Protein AF-F4LX16-F1 (afdb_monomer_lite)

Radius of gyration: 22.96 Å; chains: 1; bounding box: 79×39×60 Å

Sequence (312 aa):
MKNKLLFICITAALVLAILTPALFREGSTIPVIKGTVRLALSNDIVVPIDSARYITRNEDGADLMISFVENKGWKYRGRYGEGYVFQKYKKPVNMTISIGSEEFLKYFRLWKTTPDGISLTLAHQVDAEPRGTSPWFTTNYAPDTKDRYIASIARQKGITFEEAKKINDTEVSLLLKGRPADEEIRYKTVDKHAGDIRSNKKIFEVNMSTEVRYLWSNTHKKPLEIDNIVAPVIYIPDAGISAIVGGEFNIEQTLTKIRASQTAVVTYAASSSLGITAEQDISNISAASGGMVYLTTNSNTYVLNIELADLY

Organism: Tepidanaerobacter acetatoxydans (strain DSM 21804 / JCM 16047 / Re1) (NCBI:txid1209989)

Structure (mmCIF, N/CA/C/O backbone):
data_AF-F4LX16-F1
#
_entry.id   AF-F4LX16-F1
#
loop_
_atom_site.group_PDB
_atom_site.id
_atom_site.type_symbol
_atom_site.label_atom_id
_atom_site.label_alt_id
_atom_site.label_comp_id
_atom_site.label_asym_id
_atom_site.label_entity_id
_atom_site.label_seq_id
_atom_site.pdbx_PDB_ins_code
_atom_site.Cartn_x
_atom_site.Cartn_y
_atom_site.Cartn_z
_atom_site.occupancy
_atom_site.B_iso_or_equiv
_atom_site.auth_seq_id
_atom_site.auth_comp_id
_atom_site.auth_asym_id
_atom_site.auth_atom_id
_atom_site.pdbx_PDB_model_num
ATOM 1 N N . MET A 1 1 ? -52.528 12.042 -14.785 1.00 56.06 1 MET A N 1
ATOM 2 C CA . MET A 1 1 ? -51.252 12.020 -14.023 1.00 56.06 1 MET A CA 1
ATOM 3 C C . MET A 1 1 ? -50.625 10.627 -13.939 1.00 56.06 1 MET A C 1
ATOM 5 O O . MET A 1 1 ? -49.438 10.526 -14.217 1.00 56.06 1 MET A O 1
ATOM 9 N N . LYS A 1 2 ? -51.389 9.554 -13.669 1.00 59.50 2 LYS A N 1
ATOM 10 C CA . LYS A 1 2 ? -50.874 8.166 -13.591 1.00 59.50 2 LYS A CA 1
ATOM 11 C C . LYS A 1 2 ? -50.078 7.699 -14.826 1.00 59.50 2 LYS A C 1
ATOM 13 O O . LYS A 1 2 ? -48.994 7.157 -14.666 1.00 59.50 2 LYS A O 1
ATOM 18 N N . ASN A 1 3 ? -50.537 8.013 -16.041 1.00 64.31 3 ASN A N 1
ATOM 19 C CA . ASN A 1 3 ? -49.854 7.574 -17.271 1.00 64.31 3 ASN A CA 1
ATOM 20 C C . ASN A 1 3 ? -48.513 8.288 -17.515 1.00 64.31 3 ASN A C 1
ATOM 22 O O . ASN A 1 3 ? -47.618 7.704 -18.110 1.00 64.31 3 ASN A O 1
ATOM 26 N N . LYS A 1 4 ? -48.345 9.525 -17.020 1.00 65.12 4 LYS A N 1
ATOM 27 C CA . LYS A 1 4 ? -47.068 10.256 -17.114 1.00 65.12 4 LYS A CA 1
ATOM 28 C C . LYS A 1 4 ? -46.042 9.712 -16.116 1.00 65.12 4 LYS A C 1
ATOM 30 O O . LYS A 1 4 ? -44.877 9.573 -16.462 1.00 65.12 4 LYS A O 1
ATOM 35 N N . LEU A 1 5 ? -46.489 9.348 -14.911 1.00 70.12 5 LEU A N 1
ATOM 36 C CA . LEU A 1 5 ? -45.635 8.739 -13.888 1.00 70.12 5 LEU A CA 1
ATOM 37 C C . LEU A 1 5 ? -45.151 7.346 -14.320 1.00 70.12 5 LEU A C 1
ATOM 39 O O . LEU A 1 5 ? -43.970 7.043 -14.206 1.00 70.12 5 LEU A O 1
ATOM 43 N N . LEU A 1 6 ? -46.047 6.539 -14.898 1.00 74.88 6 LEU A N 1
ATOM 44 C CA . LEU A 1 6 ? -45.710 5.219 -15.432 1.00 74.88 6 LEU A CA 1
ATOM 45 C C . LEU A 1 6 ? -44.660 5.313 -16.548 1.00 74.88 6 LEU A C 1
ATOM 47 O O . LEU A 1 6 ? -43.711 4.537 -16.566 1.00 74.88 6 LEU A O 1
ATOM 51 N N . PHE A 1 7 ? -44.793 6.296 -17.441 1.00 78.00 7 PHE A N 1
ATOM 52 C CA . PHE A 1 7 ? -43.846 6.491 -18.537 1.00 78.00 7 PHE A CA 1
ATOM 53 C C . PHE A 1 7 ? -42.447 6.875 -18.037 1.00 78.00 7 PHE A C 1
ATOM 55 O O . PHE A 1 7 ? -41.454 6.357 -18.545 1.00 78.00 7 PHE A O 1
ATOM 62 N N . ILE A 1 8 ? -42.368 7.718 -17.000 1.00 80.56 8 ILE A N 1
ATOM 63 C CA . ILE A 1 8 ? -41.107 8.105 -16.346 1.00 80.56 8 ILE A CA 1
ATOM 64 C C . ILE A 1 8 ? -40.466 6.900 -15.644 1.00 80.56 8 ILE A C 1
ATOM 66 O O . ILE A 1 8 ? -39.264 6.687 -15.760 1.00 80.56 8 ILE A O 1
ATOM 70 N N . CYS A 1 9 ? -41.257 6.068 -14.962 1.00 75.19 9 CYS A N 1
ATOM 71 C CA . CYS A 1 9 ? -40.744 4.862 -14.311 1.00 75.19 9 CYS A CA 1
ATOM 72 C C . CYS A 1 9 ? -40.221 3.833 -15.321 1.00 75.19 9 CYS A C 1
ATOM 74 O O . CYS A 1 9 ? -39.169 3.245 -15.094 1.00 75.19 9 CYS A O 1
ATOM 76 N N . ILE A 1 10 ? -40.914 3.645 -16.449 1.00 78.12 10 ILE A N 1
ATOM 77 C CA . ILE A 1 10 ? -40.490 2.716 -17.507 1.00 78.12 10 ILE A CA 1
ATOM 78 C C . ILE A 1 10 ? -39.209 3.212 -18.184 1.00 78.12 10 ILE A C 1
ATOM 80 O O . ILE A 1 10 ? -38.291 2.425 -18.397 1.00 78.12 10 ILE A O 1
ATOM 84 N N . THR A 1 11 ? -39.101 4.511 -18.473 1.00 74.19 11 THR A N 1
ATOM 85 C CA . THR A 1 11 ? -37.867 5.077 -19.046 1.00 74.19 11 THR A CA 1
ATOM 86 C C . THR A 1 11 ? -36.701 5.017 -18.064 1.00 74.19 11 THR A C 1
ATOM 88 O O . THR A 1 11 ? -35.609 4.623 -18.461 1.00 74.19 11 THR A O 1
ATOM 91 N N . ALA A 1 12 ? -36.919 5.305 -16.778 1.00 74.75 12 ALA A N 1
ATOM 92 C CA . ALA A 1 12 ? -35.888 5.149 -15.753 1.00 74.75 12 ALA A CA 1
ATOM 93 C C . ALA A 1 12 ? -35.430 3.686 -15.611 1.00 74.75 12 ALA A C 1
ATOM 95 O O . ALA A 1 12 ? -34.230 3.425 -15.571 1.00 74.75 12 ALA A O 1
ATOM 96 N N . ALA A 1 13 ? -36.365 2.730 -15.599 1.00 73.81 13 ALA A N 1
ATOM 97 C CA . ALA A 1 13 ? -36.056 1.302 -15.525 1.00 73.81 13 ALA A CA 1
ATOM 98 C C . ALA A 1 13 ? -35.289 0.804 -16.761 1.00 73.81 13 ALA A C 1
ATOM 100 O O . ALA A 1 13 ? -34.359 0.013 -16.624 1.00 73.81 13 ALA A O 1
ATOM 101 N N . LEU A 1 14 ? -35.628 1.303 -17.953 1.00 72.69 14 LEU A N 1
ATOM 102 C CA . LEU A 1 14 ? -34.933 0.964 -19.195 1.00 72.69 14 LEU A CA 1
ATOM 103 C C . LEU A 1 14 ? -33.504 1.529 -19.218 1.00 72.69 14 LEU A C 1
ATOM 105 O O . LEU A 1 14 ? -32.574 0.825 -19.600 1.00 72.69 14 LEU A O 1
ATOM 109 N N . VAL A 1 15 ? -33.309 2.767 -18.750 1.00 69.12 15 VAL A N 1
ATOM 110 C CA . VAL A 1 15 ? -31.976 3.374 -18.593 1.00 69.12 15 VAL A CA 1
ATOM 111 C C . VAL A 1 15 ? -31.139 2.587 -17.580 1.00 69.12 15 VAL A C 1
ATOM 113 O O . VAL A 1 15 ? -29.986 2.271 -17.859 1.00 69.12 15 VAL A O 1
ATOM 116 N N . LEU A 1 16 ? -31.725 2.197 -16.444 1.00 62.81 16 LEU A N 1
ATOM 117 C CA . LEU A 1 16 ? -31.075 1.345 -15.444 1.00 62.81 16 LEU A CA 1
ATOM 118 C C . LEU A 1 16 ? -30.676 -0.023 -16.021 1.00 62.81 16 LEU A C 1
ATOM 120 O O . LEU A 1 16 ? -29.554 -0.464 -15.790 1.00 62.81 16 LEU A O 1
ATOM 124 N N . ALA A 1 17 ? -31.543 -0.659 -16.813 1.00 59.81 17 ALA A N 1
ATOM 125 C CA . ALA A 1 17 ? -31.287 -1.965 -17.425 1.00 59.81 17 ALA A CA 1
ATOM 126 C C . ALA A 1 17 ? -30.207 -1.945 -18.524 1.00 59.81 17 ALA A C 1
ATOM 128 O O . ALA A 1 17 ? -29.557 -2.959 -18.759 1.00 59.81 17 ALA A O 1
ATOM 129 N N . ILE A 1 18 ? -29.993 -0.809 -19.193 1.00 62.03 18 ILE A N 1
ATOM 130 C CA . ILE A 1 18 ? -28.907 -0.648 -20.178 1.00 62.03 18 ILE A CA 1
ATOM 131 C C . ILE A 1 18 ? -27.558 -0.445 -19.475 1.00 62.03 18 ILE A C 1
ATOM 133 O O . ILE A 1 18 ? -26.516 -0.836 -19.998 1.00 62.03 18 ILE A O 1
ATOM 137 N N . LEU A 1 19 ? -27.566 0.148 -18.280 1.00 58.69 19 LEU A N 1
ATOM 138 C CA . LEU A 1 19 ? -26.350 0.423 -17.524 1.00 58.69 19 LEU A CA 1
ATOM 139 C C . LEU A 1 19 ? -25.852 -0.818 -16.750 1.00 58.69 19 LEU A C 1
ATOM 141 O O . LEU A 1 19 ? -24.647 -0.967 -16.564 1.00 58.69 19 LEU A O 1
ATOM 145 N N . THR A 1 20 ? -26.727 -1.747 -16.341 1.00 57.66 20 THR A N 1
ATOM 146 C CA . THR A 1 20 ? -26.384 -2.858 -15.425 1.00 57.66 20 THR A CA 1
ATOM 147 C C . THR A 1 20 ? -25.132 -3.678 -15.775 1.00 57.66 20 THR A C 1
ATOM 149 O O . THR A 1 20 ? -24.359 -3.919 -14.851 1.00 57.66 20 THR A O 1
ATOM 152 N N . PRO A 1 21 ? -24.824 -4.077 -17.027 1.00 52.72 21 PRO A N 1
ATOM 153 C CA . PRO A 1 21 ? -23.649 -4.920 -17.283 1.00 52.72 21 PRO A CA 1
ATOM 154 C C . PRO A 1 21 ? -22.307 -4.205 -17.036 1.00 52.72 21 PRO A C 1
ATOM 156 O O . PRO A 1 21 ? -21.326 -4.855 -16.678 1.00 52.72 21 PRO A O 1
ATOM 159 N N . ALA A 1 22 ? -22.262 -2.877 -17.194 1.00 51.12 22 ALA A N 1
ATOM 160 C CA . ALA A 1 22 ? -21.079 -2.049 -16.936 1.00 51.12 22 ALA A CA 1
ATOM 161 C C . ALA A 1 22 ? -20.966 -1.630 -15.458 1.00 51.12 22 ALA A C 1
ATOM 163 O O . ALA A 1 22 ? -19.871 -1.479 -14.921 1.00 51.12 22 ALA A O 1
ATOM 164 N N . LEU A 1 23 ? -22.107 -1.491 -14.775 1.00 52.47 23 LEU A N 1
ATOM 165 C CA . LEU A 1 23 ? -22.202 -0.979 -13.406 1.00 52.47 23 LEU A CA 1
ATOM 166 C C . LEU A 1 23 ? -21.651 -1.926 -12.322 1.00 52.47 23 LEU A C 1
ATOM 168 O O . LEU A 1 23 ? -21.330 -1.456 -11.230 1.00 52.47 23 LEU A O 1
ATOM 172 N N . PHE A 1 24 ? -21.527 -3.229 -12.602 1.00 54.34 24 PHE A N 1
ATOM 173 C CA . PHE A 1 24 ? -21.091 -4.239 -11.622 1.00 54.34 24 PHE A CA 1
ATOM 174 C C . PHE A 1 24 ? -19.621 -4.673 -11.744 1.00 54.34 24 PHE A C 1
ATOM 176 O O . PHE A 1 24 ? -19.187 -5.537 -10.987 1.00 54.34 24 PHE A O 1
ATOM 183 N N . ARG A 1 25 ? -18.835 -4.091 -12.664 1.00 53.44 25 ARG A N 1
ATOM 184 C CA . ARG A 1 25 ? -17.416 -4.458 -12.845 1.00 53.44 25 ARG A CA 1
ATOM 185 C C . ARG A 1 25 ? -16.419 -3.651 -11.998 1.00 53.44 25 ARG A C 1
ATOM 187 O O . ARG A 1 25 ? -15.280 -4.080 -11.888 1.00 53.44 25 ARG A O 1
ATOM 194 N N . GLU A 1 26 ? -16.818 -2.536 -11.376 1.00 48.84 26 GLU A N 1
ATOM 195 C CA . GLU A 1 26 ? -15.866 -1.558 -10.798 1.00 48.84 26 GLU A CA 1
ATOM 196 C C . GLU A 1 26 ? -16.068 -1.186 -9.310 1.00 48.84 26 GLU A C 1
ATOM 198 O O . GLU A 1 26 ? -15.695 -0.097 -8.864 1.00 48.84 26 GLU A O 1
ATOM 203 N N . GLY A 1 27 ? -16.663 -2.059 -8.497 1.00 63.81 27 GLY A N 1
ATOM 204 C CA . GLY A 1 27 ? -16.919 -1.736 -7.087 1.00 63.81 27 GLY A CA 1
ATOM 205 C C . GLY A 1 27 ? -18.052 -0.710 -6.925 1.00 63.81 27 GLY A C 1
ATOM 206 O O . GLY A 1 27 ? -19.189 -0.999 -7.291 1.00 63.81 27 GLY A O 1
ATOM 207 N N . SER A 1 28 ? -17.792 0.473 -6.344 1.00 60.03 28 SER A N 1
ATOM 208 C CA . SER A 1 28 ? -18.848 1.467 -6.054 1.00 60.03 28 SER A CA 1
ATOM 209 C C . SER A 1 28 ? -19.301 2.234 -7.299 1.00 60.03 28 SER A C 1
ATOM 211 O O . SER A 1 28 ? -18.591 3.083 -7.838 1.00 60.03 28 SER A O 1
ATOM 213 N N . THR A 1 29 ? -20.533 1.963 -7.716 1.00 66.81 29 THR A N 1
ATOM 214 C CA . THR A 1 29 ? -21.138 2.437 -8.963 1.00 66.81 29 THR A CA 1
ATOM 215 C C . THR A 1 29 ? -21.675 3.878 -8.907 1.00 66.81 29 THR A C 1
ATOM 217 O O . THR A 1 29 ? -21.756 4.578 -9.919 1.00 66.81 29 THR A O 1
ATOM 220 N N . ILE A 1 30 ? -22.065 4.345 -7.718 1.00 69.62 30 ILE A N 1
ATOM 221 C CA . ILE A 1 30 ? -22.764 5.630 -7.530 1.00 69.62 30 ILE A CA 1
ATOM 222 C C . ILE A 1 30 ? -21.946 6.834 -8.042 1.00 69.62 30 ILE A C 1
ATOM 224 O O . ILE A 1 30 ? -22.517 7.680 -8.740 1.00 69.62 30 ILE A O 1
ATOM 228 N N . PRO A 1 31 ? -20.630 6.936 -7.764 1.00 73.38 31 PRO A N 1
ATOM 229 C CA . PRO A 1 31 ? -19.808 8.037 -8.261 1.00 73.38 31 PRO A CA 1
ATOM 230 C C . PRO A 1 31 ? -19.753 8.094 -9.792 1.00 73.38 31 PRO A C 1
ATOM 232 O O . PRO A 1 31 ? -19.827 9.180 -10.368 1.00 73.38 31 PRO A O 1
ATOM 235 N N . VAL A 1 32 ? -19.694 6.938 -10.459 1.00 74.19 32 VAL A N 1
ATOM 236 C CA . VAL A 1 32 ? -19.603 6.856 -11.923 1.00 74.19 32 VAL A CA 1
ATOM 237 C C . VAL A 1 32 ? -20.918 7.275 -12.582 1.00 74.19 32 VAL A C 1
ATOM 239 O O . VAL A 1 32 ? -20.907 8.061 -13.529 1.00 74.19 32 VAL A O 1
ATOM 242 N N . ILE A 1 33 ? -22.065 6.847 -12.036 1.00 74.94 33 ILE A N 1
ATOM 243 C CA . ILE A 1 33 ? -23.391 7.305 -12.493 1.00 74.94 33 ILE A CA 1
ATOM 244 C C . ILE A 1 33 ? -23.503 8.825 -12.339 1.00 74.94 33 ILE A C 1
ATOM 246 O O . ILE A 1 33 ? -23.900 9.517 -13.275 1.00 74.94 33 ILE A O 1
ATOM 250 N N . LYS A 1 34 ? -23.114 9.362 -11.176 1.00 77.12 34 LYS A N 1
ATOM 251 C CA . LYS A 1 34 ? -23.140 10.807 -10.915 1.00 77.12 34 LYS A CA 1
ATOM 252 C C . LYS A 1 34 ? -22.248 11.574 -11.897 1.00 77.12 34 LYS A C 1
ATOM 254 O O . LYS A 1 34 ? -22.670 12.608 -12.412 1.00 77.12 34 LYS A O 1
ATOM 259 N N . GLY A 1 35 ? -21.048 11.062 -12.174 1.00 77.75 35 GLY A N 1
ATOM 260 C CA . GLY A 1 35 ? -20.125 11.632 -13.154 1.00 77.75 35 GLY A CA 1
ATOM 261 C C . GLY A 1 35 ? -20.698 11.618 -14.571 1.00 77.75 35 GLY A C 1
ATOM 262 O O . GLY A 1 35 ? -20.657 12.635 -15.255 1.00 77.75 35 GLY A O 1
ATOM 263 N N . THR A 1 36 ? -21.322 10.509 -14.966 1.00 78.25 36 THR A N 1
ATOM 264 C CA . THR A 1 36 ? -21.964 10.335 -16.279 1.00 78.25 36 THR A CA 1
ATOM 265 C C . THR A 1 36 ? -23.132 11.303 -16.470 1.00 78.25 36 THR A C 1
ATOM 267 O O . THR A 1 36 ? -23.202 11.998 -17.479 1.00 78.25 36 THR A O 1
ATOM 270 N N . VAL A 1 37 ? -24.031 11.401 -15.482 1.00 76.19 37 VAL A N 1
ATOM 271 C CA . VAL A 1 37 ? -25.170 12.337 -15.518 1.00 76.19 37 VAL A CA 1
ATOM 272 C C . VAL A 1 37 ? -24.679 13.779 -15.598 1.00 76.19 37 VAL A C 1
ATOM 274 O O . VAL A 1 37 ? -25.226 14.571 -16.360 1.00 76.19 37 VAL A O 1
ATOM 277 N N . ARG A 1 38 ? -23.623 14.119 -14.853 1.00 80.38 38 ARG A N 1
ATOM 278 C CA . ARG A 1 38 ? -23.012 15.445 -14.927 1.00 80.38 38 ARG A CA 1
ATOM 279 C C . ARG A 1 38 ? -22.446 15.716 -16.320 1.00 80.38 38 ARG A C 1
ATOM 281 O O . ARG A 1 38 ? -22.806 16.728 -16.897 1.00 80.38 38 ARG A O 1
ATOM 288 N N . LEU A 1 39 ? -21.656 14.800 -16.876 1.00 81.94 39 LEU A N 1
ATOM 289 C CA . LEU A 1 39 ? -21.054 14.938 -18.207 1.00 81.94 39 LEU A CA 1
ATOM 290 C C . LEU A 1 39 ? -22.103 15.022 -19.336 1.00 81.94 39 LEU A C 1
ATOM 292 O O . LEU A 1 39 ? -21.862 15.640 -20.371 1.00 81.94 39 LEU A O 1
ATOM 296 N N . ALA A 1 40 ? -23.268 14.396 -19.148 1.00 77.00 40 ALA A N 1
ATOM 297 C CA . ALA A 1 40 ? -24.382 14.448 -20.093 1.00 77.00 40 ALA A CA 1
ATOM 298 C C . ALA A 1 40 ? -25.172 15.768 -20.031 1.00 77.00 40 ALA A C 1
ATOM 300 O O . ALA A 1 40 ? -25.788 16.153 -21.022 1.00 77.00 40 ALA A O 1
ATOM 301 N N . LEU A 1 41 ? -25.176 16.447 -18.879 1.00 77.00 41 LEU A N 1
ATOM 302 C CA . LEU A 1 41 ? -25.974 17.655 -18.630 1.00 77.00 41 LEU A CA 1
ATOM 303 C C . LEU A 1 41 ? -25.142 18.944 -18.553 1.00 77.00 41 LEU A C 1
ATOM 305 O O . LEU A 1 41 ? -25.719 20.031 -18.553 1.00 77.00 41 LEU A O 1
ATOM 309 N N . SER A 1 42 ? -23.816 18.846 -18.467 1.00 76.94 42 SER A N 1
ATOM 310 C CA . SER A 1 42 ? -22.897 19.983 -18.457 1.00 76.94 42 SER A CA 1
ATOM 311 C C . SER A 1 42 ? -22.052 20.045 -19.732 1.00 76.94 42 SER A C 1
ATOM 313 O O . SER A 1 42 ? -21.962 19.089 -20.500 1.00 76.94 42 SER A O 1
ATOM 315 N N . ASN A 1 43 ? -21.405 21.195 -19.933 1.00 77.06 43 ASN A N 1
ATOM 316 C CA . ASN A 1 43 ? -20.359 21.377 -20.943 1.00 77.06 43 ASN A CA 1
ATOM 317 C C . ASN A 1 43 ? -18.970 20.994 -20.392 1.00 77.06 43 ASN A C 1
ATOM 319 O O . ASN A 1 43 ? -17.952 21.431 -20.928 1.00 77.06 43 ASN A O 1
ATOM 323 N N . ASP A 1 44 ? -18.915 20.241 -19.285 1.00 77.31 44 ASP A N 1
ATOM 324 C CA . ASP A 1 44 ? -17.649 19.787 -18.715 1.00 77.31 44 ASP A CA 1
ATOM 325 C C . ASP A 1 44 ? -17.032 18.736 -19.648 1.00 77.31 44 ASP A C 1
ATOM 327 O O . ASP A 1 44 ? -17.673 17.748 -19.998 1.00 77.31 44 ASP A O 1
ATOM 331 N N . ILE A 1 45 ? -15.770 18.940 -20.017 1.00 80.25 45 ILE A N 1
ATOM 332 C CA . ILE A 1 45 ? -15.032 18.041 -20.917 1.00 80.25 45 ILE A CA 1
ATOM 333 C C . ILE A 1 45 ? -14.459 16.837 -20.148 1.00 80.25 45 ILE A C 1
ATOM 335 O O . ILE A 1 45 ? -14.394 15.718 -20.649 1.00 80.25 45 ILE A O 1
ATOM 339 N N . VAL A 1 46 ? -14.065 17.062 -18.892 1.00 83.62 46 VAL A N 1
ATOM 340 C CA . VAL A 1 46 ? -13.554 16.032 -17.986 1.00 83.62 46 VAL A CA 1
ATOM 341 C C . VAL A 1 46 ? -14.249 16.187 -16.644 1.00 83.62 46 VAL A C 1
ATOM 343 O O . VAL A 1 46 ? -14.139 17.233 -16.001 1.00 83.62 46 VAL A O 1
ATOM 346 N N . VAL A 1 47 ? -14.940 15.142 -16.191 1.00 83.75 47 VAL A N 1
ATOM 347 C CA . VAL A 1 47 ? -15.595 15.139 -14.879 1.00 83.75 47 VAL A CA 1
ATOM 348 C C . VAL A 1 47 ? -14.820 14.230 -13.926 1.00 83.75 47 VAL A C 1
ATOM 350 O O . VAL A 1 47 ? -14.699 13.034 -14.193 1.00 83.75 47 VAL A O 1
ATOM 353 N N . PRO A 1 48 ? -14.291 14.755 -12.805 1.00 80.12 48 PRO A N 1
ATOM 354 C CA . PRO A 1 48 ? -13.728 13.911 -11.761 1.00 80.12 48 PRO A CA 1
ATOM 355 C C . PRO A 1 48 ? -14.844 13.094 -11.108 1.00 80.12 48 PRO A C 1
ATOM 357 O O . PRO A 1 48 ? -15.874 13.640 -10.701 1.00 80.12 48 PRO A O 1
ATOM 360 N N . ILE A 1 49 ? -14.626 11.787 -11.014 1.00 78.31 49 ILE A N 1
ATOM 361 C CA . ILE A 1 49 ? -15.503 10.859 -10.300 1.00 78.31 49 ILE A CA 1
ATOM 362 C C . ILE A 1 49 ? -15.027 10.712 -8.849 1.00 78.31 49 ILE A C 1
ATOM 364 O O . ILE A 1 49 ? -15.852 10.714 -7.935 1.00 78.31 49 ILE A O 1
ATOM 368 N N . ASP A 1 50 ? -13.708 10.646 -8.642 1.00 74.75 50 ASP A N 1
ATOM 369 C CA . ASP A 1 50 ? -13.044 10.678 -7.335 1.00 74.75 50 ASP A CA 1
ATOM 370 C C . ASP A 1 50 ? -11.604 11.228 -7.445 1.00 74.75 50 ASP A C 1
ATOM 372 O O . ASP A 1 50 ? -11.281 11.941 -8.397 1.00 74.75 50 ASP A O 1
ATOM 376 N N . SER A 1 51 ? -10.754 10.964 -6.444 1.00 68.00 51 SER A N 1
ATOM 377 C CA . SER A 1 51 ? -9.381 11.476 -6.367 1.00 68.00 51 SER A CA 1
ATOM 378 C C . SER A 1 51 ? -8.456 10.948 -7.467 1.00 68.00 51 SER A C 1
ATOM 380 O O . SER A 1 51 ? -7.486 11.631 -7.802 1.00 68.00 51 SER A O 1
ATOM 382 N N . ALA A 1 52 ? -8.754 9.782 -8.046 1.00 73.50 52 ALA A N 1
ATOM 383 C CA . ALA A 1 52 ? -7.912 9.126 -9.043 1.00 73.50 52 ALA A CA 1
ATOM 384 C C . ALA A 1 52 ? -8.648 8.776 -10.346 1.00 73.50 52 ALA A C 1
ATOM 386 O O . ALA A 1 52 ? -8.016 8.352 -11.314 1.00 73.50 52 ALA A O 1
ATOM 387 N N . ARG A 1 53 ? -9.973 8.951 -10.403 1.00 80.56 53 ARG A N 1
ATOM 388 C CA . ARG A 1 53 ? -10.792 8.575 -11.559 1.00 80.56 53 ARG A CA 1
ATOM 389 C C . ARG A 1 53 ? -11.524 9.749 -12.180 1.00 80.56 53 ARG A C 1
ATOM 391 O O . ARG A 1 53 ? -12.076 10.614 -11.496 1.00 80.56 53 ARG A O 1
ATOM 398 N N . TYR A 1 54 ? -11.590 9.726 -13.504 1.00 85.75 54 TYR A N 1
ATOM 399 C CA . TYR A 1 54 ? -12.221 10.755 -14.323 1.00 85.75 54 TYR A CA 1
ATOM 400 C C . TYR A 1 54 ? -13.043 10.118 -15.438 1.00 85.75 54 TYR A C 1
ATOM 402 O O . TYR A 1 54 ? -12.721 9.026 -15.894 1.00 85.75 54 TYR A O 1
ATOM 410 N N . ILE A 1 55 ? -14.074 10.814 -15.911 1.00 86.19 55 ILE A N 1
ATOM 411 C CA . ILE A 1 55 ? -14.885 10.387 -17.055 1.00 86.19 55 ILE A CA 1
ATOM 412 C C . ILE A 1 55 ? -14.908 11.456 -18.139 1.00 86.19 55 ILE A C 1
ATOM 414 O O . ILE A 1 55 ? -14.991 12.651 -17.840 1.00 86.19 55 ILE A O 1
ATOM 418 N N . THR A 1 56 ? -14.832 11.007 -19.389 1.00 87.75 56 THR A N 1
ATOM 419 C CA . THR A 1 56 ? -14.973 11.833 -20.600 1.00 87.75 56 THR A CA 1
ATOM 420 C C . THR A 1 56 ? -15.915 11.151 -21.587 1.00 87.75 56 THR A C 1
ATOM 422 O O . THR A 1 56 ? -16.271 9.978 -21.410 1.00 87.75 56 THR A O 1
ATOM 425 N N . ARG A 1 57 ? -16.322 11.859 -22.648 1.00 82.81 57 ARG A N 1
ATOM 426 C CA . ARG A 1 57 ? -17.031 11.222 -23.762 1.00 82.81 57 ARG A CA 1
ATOM 427 C C . ARG A 1 57 ? -16.014 10.489 -24.633 1.00 82.81 57 ARG A C 1
ATOM 429 O O . ARG A 1 57 ? -14.837 10.843 -24.665 1.00 82.81 57 ARG A O 1
ATOM 436 N N . ASN A 1 58 ? -16.451 9.443 -25.328 1.00 78.25 58 ASN A N 1
ATOM 437 C CA . ASN A 1 58 ? -15.568 8.680 -26.218 1.00 78.25 58 ASN A CA 1
ATOM 438 C C . ASN A 1 58 ? -15.110 9.499 -27.438 1.00 78.25 58 ASN A C 1
ATOM 440 O O . ASN A 1 58 ? -14.010 9.277 -27.937 1.00 78.25 58 ASN A O 1
ATOM 444 N N . GLU A 1 59 ? -15.934 10.443 -27.896 1.00 78.38 59 GLU A N 1
ATOM 445 C CA . GLU A 1 59 ? -15.664 11.312 -29.054 1.00 78.38 59 GLU A CA 1
ATOM 446 C C . GLU A 1 59 ? -14.585 12.377 -28.796 1.00 78.38 59 GLU A C 1
ATOM 448 O O . GLU A 1 59 ? -13.958 12.856 -29.735 1.00 78.38 59 GLU A O 1
ATOM 453 N N . ASP A 1 60 ? -14.321 12.683 -27.525 1.00 75.12 60 ASP A N 1
ATOM 454 C CA . ASP A 1 60 ? -13.400 13.737 -27.084 1.00 75.12 60 ASP A CA 1
ATOM 455 C C . ASP A 1 60 ? -11.913 13.340 -27.197 1.00 75.12 60 ASP A C 1
ATOM 457 O O . ASP A 1 60 ? -11.015 14.182 -27.132 1.00 75.12 60 ASP A O 1
ATOM 461 N N . GLY A 1 61 ? -11.631 12.048 -27.384 1.00 74.50 61 GLY A N 1
ATOM 462 C CA . GLY A 1 61 ? -10.270 11.538 -27.528 1.00 74.50 61 GLY A CA 1
ATOM 463 C C . GLY A 1 61 ? -9.390 11.732 -26.284 1.00 74.50 61 GLY A C 1
ATOM 464 O O . GLY A 1 61 ? -9.830 12.134 -25.207 1.00 74.50 61 GLY A O 1
ATOM 465 N N . ALA A 1 62 ? -8.109 11.386 -26.418 1.00 81.06 62 ALA A N 1
ATOM 466 C CA . ALA A 1 62 ? -7.152 11.474 -25.314 1.00 81.06 62 ALA A CA 1
ATOM 467 C C . ALA A 1 62 ? -6.551 12.871 -25.127 1.00 81.06 62 ALA A C 1
ATOM 469 O O . ALA A 1 62 ? -6.132 13.210 -24.021 1.00 81.06 62 ALA A O 1
ATOM 470 N N . ASP A 1 63 ? -6.535 13.689 -26.179 1.00 83.00 63 ASP A N 1
ATOM 471 C CA . ASP A 1 63 ? -5.902 15.011 -26.171 1.00 83.00 63 ASP A CA 1
ATOM 472 C C . ASP A 1 63 ? -6.552 15.952 -25.152 1.00 83.00 63 ASP A C 1
ATOM 474 O O . ASP A 1 63 ? -5.869 16.740 -24.493 1.00 83.00 63 ASP A O 1
ATOM 478 N N . LEU A 1 64 ? -7.865 15.821 -24.943 1.00 82.38 64 LEU A N 1
ATOM 479 C CA . LEU A 1 64 ? -8.593 16.593 -23.940 1.00 82.38 64 LEU A CA 1
ATOM 480 C C . LEU A 1 64 ? -8.232 16.177 -22.509 1.00 82.38 64 LEU A C 1
ATOM 482 O O . LEU A 1 64 ? -8.079 17.041 -21.642 1.00 82.38 64 LEU A O 1
ATOM 486 N N . MET A 1 65 ? -8.008 14.883 -22.264 1.00 85.31 65 MET A N 1
ATOM 487 C CA . MET A 1 65 ? -7.504 14.409 -20.973 1.00 85.31 65 MET A CA 1
ATOM 488 C C . MET A 1 65 ? -6.060 14.870 -20.734 1.00 85.31 65 MET A C 1
ATOM 490 O O . MET A 1 65 ? -5.745 15.364 -19.652 1.00 85.31 65 MET A O 1
ATOM 494 N N . ILE A 1 66 ? -5.194 14.775 -21.748 1.00 84.25 66 ILE A N 1
ATOM 495 C CA . ILE A 1 66 ? -3.813 15.276 -21.686 1.00 84.25 66 ILE A CA 1
ATOM 496 C C . ILE A 1 66 ? -3.813 16.763 -21.318 1.00 84.25 66 ILE A C 1
ATOM 498 O O . ILE A 1 66 ? -3.207 17.146 -20.317 1.00 84.25 66 ILE A O 1
ATOM 502 N N . SER A 1 67 ? -4.578 17.576 -22.048 1.00 85.62 67 SER A N 1
ATOM 503 C CA . SER A 1 67 ? -4.699 19.021 -21.812 1.00 85.62 67 SER A CA 1
ATOM 504 C C . SER A 1 67 ? -5.213 19.335 -20.405 1.00 85.62 67 SER A C 1
ATOM 506 O O . SER A 1 67 ? -4.697 20.218 -19.721 1.00 85.62 67 SER A O 1
ATOM 508 N N . PHE A 1 68 ? -6.219 18.593 -19.932 1.00 85.88 68 PHE A N 1
ATOM 509 C CA . PHE A 1 68 ? -6.759 18.743 -18.581 1.00 85.88 68 PHE A CA 1
ATOM 510 C C . PHE A 1 68 ? -5.702 18.490 -17.496 1.00 85.88 68 PHE A C 1
ATOM 512 O O . PHE A 1 68 ? -5.636 19.220 -16.503 1.00 85.88 68 PHE A O 1
ATOM 519 N N . VAL A 1 69 ? -4.859 17.476 -17.682 1.00 83.06 69 VAL A N 1
ATOM 520 C CA . VAL A 1 69 ? -3.798 17.106 -16.737 1.00 83.06 69 VAL A CA 1
ATOM 521 C C . VAL A 1 69 ? -2.649 18.112 -16.791 1.00 83.06 69 VAL A C 1
ATOM 523 O O . VAL A 1 69 ? -2.141 18.522 -15.742 1.00 83.06 69 VAL A O 1
ATOM 526 N N . GLU A 1 70 ? -2.293 18.594 -17.982 1.00 83.44 70 GLU A N 1
ATOM 527 C CA . GLU A 1 70 ? -1.291 19.648 -18.151 1.00 83.44 70 GLU A CA 1
ATOM 528 C C . GLU A 1 70 ? -1.723 20.978 -17.524 1.00 83.44 70 GLU A C 1
ATOM 530 O O . GLU A 1 70 ? -0.938 21.610 -16.812 1.00 83.44 70 GLU A O 1
ATOM 535 N N . ASN A 1 71 ? -3.005 21.338 -17.638 1.00 83.69 71 ASN A N 1
ATOM 536 C CA . ASN A 1 71 ? -3.589 22.503 -16.962 1.00 83.69 71 ASN A CA 1
ATOM 537 C C . ASN A 1 71 ? -3.515 22.410 -15.426 1.00 83.69 71 ASN A C 1
ATOM 539 O O . ASN A 1 71 ? -3.528 23.430 -14.737 1.00 83.69 71 ASN A O 1
ATOM 543 N N . LYS A 1 72 ? -3.372 21.203 -14.863 1.00 79.94 72 LYS A N 1
ATOM 544 C CA . LYS A 1 72 ? -3.103 20.982 -13.428 1.00 79.94 72 LYS A CA 1
ATOM 545 C C . LYS A 1 72 ? -1.610 21.065 -13.068 1.00 79.94 72 LYS A C 1
ATOM 547 O O . LYS A 1 72 ? -1.213 20.731 -11.942 1.00 79.94 72 LYS A O 1
ATOM 552 N N . GLY A 1 73 ? -0.768 21.516 -13.994 1.00 80.50 73 GLY A N 1
ATOM 553 C CA . GLY A 1 73 ? 0.665 21.737 -13.810 1.00 80.50 73 GLY A CA 1
ATOM 554 C C . GLY A 1 73 ? 1.522 20.484 -13.976 1.00 80.50 73 GLY A C 1
ATOM 555 O O . GLY A 1 73 ? 2.632 20.444 -13.446 1.00 80.50 73 GLY A O 1
ATOM 556 N N . TRP A 1 74 ? 1.009 19.456 -14.646 1.00 85.50 74 TRP A N 1
ATOM 557 C CA . TRP A 1 74 ? 1.797 18.307 -15.091 1.00 85.50 74 TRP A CA 1
ATOM 558 C C . TRP A 1 74 ? 2.326 18.556 -16.513 1.00 85.50 74 TRP A C 1
ATOM 560 O O . TRP A 1 74 ? 1.834 19.428 -17.215 1.00 85.50 74 TRP A O 1
ATOM 570 N N . LYS A 1 75 ? 3.350 17.821 -16.943 1.00 86.19 75 LYS A N 1
ATOM 571 C CA . LYS A 1 75 ? 3.878 17.855 -18.314 1.00 86.19 75 LYS A CA 1
ATOM 572 C C . LYS A 1 75 ? 3.754 16.482 -18.939 1.00 86.19 75 LYS A C 1
ATOM 574 O O . LYS A 1 75 ? 4.272 15.522 -18.367 1.00 86.19 75 LYS A O 1
ATOM 579 N N . TYR A 1 76 ? 3.119 16.391 -20.098 1.00 80.81 76 TYR A N 1
ATOM 580 C CA . TYR A 1 76 ? 3.018 15.139 -20.832 1.00 80.81 76 TYR A CA 1
ATOM 581 C C . TYR A 1 76 ? 4.397 14.674 -21.326 1.00 80.81 76 TYR A C 1
ATOM 583 O O . TYR A 1 76 ? 5.218 15.471 -21.788 1.00 80.81 76 TYR A O 1
ATOM 591 N N . ARG A 1 77 ? 4.688 13.378 -21.173 1.00 83.06 77 ARG A N 1
ATOM 592 C CA . ARG A 1 77 ? 5.976 12.758 -21.539 1.00 83.06 77 ARG A CA 1
ATOM 593 C C . ARG A 1 77 ? 5.873 11.707 -22.632 1.00 83.06 77 ARG A C 1
ATOM 595 O O . ARG A 1 77 ? 6.907 11.283 -23.138 1.00 83.06 77 ARG A O 1
ATOM 602 N N . GLY A 1 78 ? 4.664 11.312 -23.005 1.00 66.94 78 GLY A N 1
ATOM 603 C CA . GLY A 1 78 ? 4.427 10.318 -24.041 1.00 66.94 78 GLY A CA 1
ATOM 604 C C . GLY A 1 78 ? 3.475 9.217 -23.593 1.00 66.94 78 GLY A C 1
ATOM 605 O O . GLY A 1 78 ? 3.008 9.184 -22.452 1.00 66.94 78 GLY A O 1
ATOM 606 N N . ARG A 1 79 ? 3.196 8.313 -24.528 1.00 71.94 79 ARG A N 1
ATOM 607 C CA . ARG A 1 79 ? 2.335 7.150 -24.332 1.00 71.94 79 ARG A CA 1
ATOM 608 C C . ARG A 1 79 ? 3.198 5.908 -24.127 1.00 71.94 79 ARG A C 1
ATOM 610 O O . ARG A 1 79 ? 4.127 5.679 -24.898 1.00 71.94 79 ARG A O 1
ATOM 617 N N . TYR A 1 80 ? 2.866 5.113 -23.118 1.00 64.69 80 TYR A N 1
ATOM 618 C CA . TYR A 1 80 ? 3.510 3.838 -22.813 1.00 64.69 80 TYR A CA 1
ATOM 619 C C . TYR A 1 80 ? 2.418 2.766 -22.707 1.00 64.69 80 TYR A C 1
ATOM 621 O O . TYR A 1 80 ? 1.615 2.772 -21.776 1.00 64.69 80 TYR A O 1
ATOM 629 N N . GLY A 1 81 ? 2.344 1.879 -23.705 1.00 71.62 81 GLY A N 1
ATOM 630 C CA . GLY A 1 81 ? 1.225 0.941 -23.852 1.00 71.62 81 GLY A CA 1
ATOM 631 C C . GLY A 1 81 ? -0.116 1.665 -24.041 1.00 71.62 81 GLY A C 1
ATOM 632 O O . GLY A 1 81 ? -0.236 2.570 -24.869 1.00 71.62 81 GLY A O 1
ATOM 633 N N . GLU A 1 82 ? -1.117 1.290 -23.242 1.00 63.22 82 GLU A N 1
ATOM 634 C CA . GLU A 1 82 ? -2.444 1.933 -23.222 1.00 63.22 82 GLU A CA 1
ATOM 635 C C . GLU A 1 82 ? -2.529 3.158 -22.289 1.00 63.22 82 GLU A C 1
ATOM 637 O O . GLU A 1 82 ? -3.592 3.765 -22.160 1.00 63.22 82 GLU A O 1
ATOM 642 N N . GLY A 1 83 ? -1.421 3.539 -21.640 1.00 75.50 83 GLY A N 1
ATOM 643 C CA . GLY A 1 83 ? -1.363 4.642 -20.681 1.00 75.50 83 GLY A CA 1
ATOM 644 C C . GLY A 1 83 ? -0.612 5.879 -21.180 1.00 75.50 83 GLY A C 1
ATOM 645 O O . GLY A 1 83 ? 0.315 5.799 -21.989 1.00 75.50 83 GLY A O 1
ATOM 646 N N . TYR A 1 84 ? -0.985 7.040 -20.648 1.00 78.56 84 TYR A N 1
ATOM 647 C CA . TYR A 1 84 ? -0.351 8.338 -20.886 1.00 78.56 84 TYR A CA 1
ATOM 648 C C . TYR A 1 84 ? 0.476 8.738 -19.666 1.00 78.56 84 TYR A C 1
ATOM 650 O O . TYR A 1 84 ? -0.043 8.743 -18.554 1.00 78.56 84 TYR A O 1
ATOM 658 N N . VAL A 1 85 ? 1.749 9.085 -19.855 1.00 77.00 85 VAL A N 1
ATOM 659 C CA . VAL A 1 85 ? 2.665 9.405 -18.751 1.00 77.00 85 VAL A CA 1
ATOM 660 C C . VAL A 1 85 ? 2.868 10.908 -18.638 1.00 77.00 85 VAL A C 1
ATOM 662 O O . VAL A 1 85 ? 3.132 11.601 -19.624 1.00 77.00 85 VAL A O 1
ATOM 665 N N . PHE A 1 86 ? 2.797 11.409 -17.409 1.00 82.00 86 PHE A N 1
ATOM 666 C CA . PHE A 1 86 ? 2.974 12.813 -17.079 1.00 82.00 86 PHE A CA 1
ATOM 667 C C . PHE A 1 86 ? 3.971 12.990 -15.942 1.00 82.00 86 PHE A C 1
ATOM 669 O O . PHE A 1 86 ? 4.093 12.143 -15.062 1.00 82.00 86 PHE A O 1
ATOM 676 N N . GLN A 1 87 ? 4.657 14.130 -15.931 1.00 78.88 87 GLN A N 1
ATOM 677 C CA . GLN A 1 87 ? 5.599 14.492 -14.881 1.00 78.88 87 GLN A CA 1
ATOM 678 C C . GLN A 1 87 ? 5.327 15.880 -14.326 1.00 78.88 87 GLN A C 1
ATOM 680 O O . GLN A 1 87 ? 5.109 16.830 -15.075 1.00 78.88 87 GLN A O 1
ATOM 685 N N . LYS A 1 88 ? 5.418 16.025 -13.008 1.00 80.06 88 LYS A N 1
ATOM 686 C CA . LYS A 1 88 ? 5.339 17.315 -12.329 1.00 80.06 88 LYS A CA 1
ATOM 687 C C . LYS A 1 88 ? 6.626 17.571 -11.571 1.00 80.06 88 LYS A C 1
ATOM 689 O O . LYS A 1 88 ? 7.020 16.804 -10.694 1.00 80.06 88 LYS A O 1
ATOM 694 N N . TYR A 1 89 ? 7.281 18.666 -11.938 1.00 68.94 89 TYR A N 1
ATOM 695 C CA . TYR A 1 89 ? 8.505 19.111 -11.292 1.00 68.94 89 TYR A CA 1
ATOM 696 C C . TYR A 1 89 ? 8.141 19.925 -10.051 1.00 68.94 89 TYR A C 1
ATOM 698 O O . TYR A 1 89 ? 7.629 21.039 -10.166 1.00 68.94 89 TYR A O 1
ATOM 706 N N . LYS A 1 90 ? 8.388 19.377 -8.861 1.00 65.62 90 LYS A N 1
ATOM 707 C CA . LYS A 1 90 ? 8.207 20.094 -7.597 1.00 65.62 90 LYS A CA 1
ATOM 708 C C . LYS A 1 90 ? 9.426 19.838 -6.724 1.00 65.62 90 LYS A C 1
ATOM 710 O O . LYS A 1 90 ? 9.453 18.856 -5.992 1.00 65.62 90 LYS A O 1
ATOM 715 N N . LYS A 1 91 ? 10.438 20.712 -6.819 1.00 38.84 91 LYS A N 1
ATOM 716 C CA . LYS A 1 91 ? 11.706 20.573 -6.076 1.00 38.84 91 LYS A CA 1
ATOM 717 C C . LYS A 1 91 ? 11.447 20.179 -4.610 1.00 38.84 91 LYS A C 1
ATOM 719 O O . LYS A 1 91 ? 10.618 20.835 -3.977 1.00 38.84 91 LYS A O 1
ATOM 724 N N . PRO A 1 92 ? 12.125 19.145 -4.076 1.00 42.22 92 PRO A N 1
ATOM 725 C CA . PRO A 1 92 ? 13.221 18.360 -4.673 1.00 42.22 92 PRO A CA 1
ATOM 726 C C . PRO A 1 92 ? 12.773 17.118 -5.478 1.00 42.22 92 PRO A C 1
ATOM 728 O O . PRO A 1 92 ? 13.591 16.275 -5.823 1.00 42.22 92 PRO A O 1
ATOM 731 N N . VAL A 1 93 ? 11.479 16.980 -5.766 1.00 46.53 93 VAL A N 1
ATOM 732 C CA . VAL A 1 93 ? 10.858 15.738 -6.231 1.00 46.53 93 VAL A CA 1
ATOM 733 C C . VAL A 1 93 ? 10.327 15.863 -7.661 1.00 46.53 93 VAL A C 1
ATOM 735 O O . VAL A 1 93 ? 9.566 16.781 -7.979 1.00 46.53 93 VAL A O 1
ATOM 738 N N . ASN A 1 94 ? 10.657 14.891 -8.513 1.00 50.84 94 ASN A N 1
ATOM 739 C CA . ASN A 1 94 ? 9.925 14.678 -9.760 1.00 50.84 94 ASN A CA 1
ATOM 740 C C . ASN A 1 94 ? 8.834 13.647 -9.495 1.00 50.84 94 ASN A C 1
ATOM 742 O O . ASN A 1 94 ? 9.126 12.500 -9.160 1.00 50.84 94 ASN A O 1
ATOM 746 N N . MET A 1 95 ? 7.579 14.065 -9.612 1.00 61.47 95 MET A N 1
ATOM 747 C CA . MET A 1 95 ? 6.438 13.158 -9.518 1.00 61.47 95 MET A CA 1
ATOM 748 C C . MET A 1 95 ? 6.097 12.678 -10.920 1.00 61.47 95 MET A C 1
ATOM 750 O O . MET A 1 95 ? 6.020 13.504 -11.832 1.00 61.47 95 MET A O 1
ATOM 754 N N . THR A 1 96 ? 5.869 11.379 -11.078 1.00 70.56 96 THR A N 1
ATOM 755 C CA . THR A 1 96 ? 5.357 10.791 -12.316 1.00 70.56 96 THR A CA 1
ATOM 756 C C . THR A 1 96 ? 3.949 10.267 -12.047 1.00 70.56 96 THR A C 1
ATOM 758 O O . THR A 1 96 ? 3.639 9.822 -10.949 1.00 70.56 96 THR A O 1
ATOM 761 N N . ILE A 1 97 ? 3.056 10.380 -13.018 1.00 74.88 97 ILE A N 1
ATOM 762 C CA . ILE A 1 97 ? 1.765 9.689 -12.997 1.00 74.88 97 ILE A CA 1
ATOM 763 C C . ILE A 1 97 ? 1.561 9.051 -14.361 1.00 74.88 97 ILE A C 1
ATOM 765 O O . ILE A 1 97 ? 1.900 9.659 -15.381 1.00 74.88 97 ILE A O 1
ATOM 769 N N . SER A 1 98 ? 0.984 7.859 -14.381 1.00 76.50 98 SER A N 1
ATOM 770 C CA . SER A 1 98 ? 0.377 7.291 -15.575 1.00 76.50 98 SER A CA 1
ATOM 771 C C . SER A 1 98 ? -1.133 7.466 -15.509 1.00 76.50 98 SER A C 1
ATOM 773 O O . SER A 1 98 ? -1.741 7.500 -14.439 1.00 76.50 98 SER A O 1
ATOM 775 N N . ILE A 1 99 ? -1.753 7.628 -16.670 1.00 79.75 99 ILE A N 1
ATOM 776 C CA . ILE A 1 99 ? -3.202 7.683 -16.817 1.00 79.75 99 ILE A CA 1
ATOM 777 C C . ILE A 1 99 ? -3.595 6.644 -17.848 1.00 79.75 99 ILE A C 1
ATOM 779 O O . ILE A 1 99 ? -3.299 6.801 -19.031 1.00 79.75 99 ILE A O 1
ATOM 783 N N . GLY A 1 100 ? -4.240 5.580 -17.386 1.00 81.38 100 GLY A N 1
ATOM 784 C CA . GLY A 1 100 ? -4.847 4.569 -18.243 1.00 81.38 100 GLY A CA 1
ATOM 785 C C . GLY A 1 100 ? -6.288 4.932 -18.575 1.00 81.38 100 GLY A C 1
ATOM 786 O O . GLY A 1 100 ? -6.938 5.671 -17.827 1.00 81.38 100 GLY A O 1
ATOM 787 N N . SER A 1 101 ? -6.797 4.397 -19.683 1.00 81.62 101 SER A N 1
ATOM 788 C CA . SER A 1 101 ? -8.218 4.480 -20.012 1.00 81.62 101 SER A CA 1
ATOM 789 C C . SER A 1 101 ? -8.843 3.113 -20.202 1.00 81.62 101 SER A C 1
ATOM 791 O O . SER A 1 101 ? -8.249 2.252 -20.844 1.00 81.62 101 SER A O 1
ATOM 793 N N . GLU A 1 102 ? -10.073 2.966 -19.732 1.00 77.56 102 GLU A N 1
ATOM 794 C CA . GLU A 1 102 ? -10.921 1.806 -19.972 1.00 77.56 102 GLU A CA 1
ATOM 795 C C . GLU A 1 102 ? -12.250 2.276 -20.571 1.00 77.56 102 GLU A C 1
ATOM 797 O O . GLU A 1 102 ? -12.813 3.307 -20.181 1.00 77.56 102 GLU A O 1
ATOM 802 N N . GLU A 1 103 ? -12.755 1.536 -21.556 1.00 74.00 103 GLU A N 1
ATOM 803 C CA . GLU A 1 103 ? -14.083 1.799 -22.100 1.00 74.00 103 GLU A CA 1
ATOM 804 C C . GLU A 1 103 ? -15.133 1.330 -21.086 1.00 74.00 103 GLU A C 1
ATOM 806 O O . GLU A 1 103 ? -15.244 0.141 -20.791 1.00 74.00 103 GLU A O 1
ATOM 811 N N . PHE A 1 104 ? -15.886 2.279 -20.529 1.00 64.38 104 PHE A N 1
ATOM 812 C CA . PHE A 1 104 ? -16.881 2.005 -19.491 1.00 64.38 104 PHE A CA 1
ATOM 813 C C . PHE A 1 104 ? -18.280 1.820 -20.094 1.00 64.38 104 PHE A C 1
ATOM 815 O O . PHE A 1 104 ? -19.037 0.946 -19.679 1.00 64.38 104 PHE A O 1
ATOM 822 N N . LEU A 1 105 ? -18.618 2.614 -21.118 1.00 70.06 105 LEU A N 1
ATOM 823 C CA . LEU A 1 105 ? -19.851 2.523 -21.906 1.00 70.06 105 LEU A CA 1
ATOM 824 C C . LEU A 1 105 ? -19.565 2.953 -23.351 1.00 70.06 105 LEU A C 1
ATOM 826 O O . LEU A 1 105 ? -18.627 3.706 -23.597 1.00 70.06 105 LEU A O 1
ATOM 830 N N . LYS A 1 106 ? -20.451 2.597 -24.293 1.00 74.56 106 LYS A N 1
ATOM 831 C CA . LYS A 1 106 ? -20.334 2.953 -25.725 1.00 74.56 106 LYS A CA 1
ATOM 832 C C . LYS A 1 106 ? -20.021 4.437 -25.990 1.00 74.56 106 LYS A C 1
ATOM 834 O O . LYS A 1 106 ? -19.403 4.767 -26.999 1.00 74.56 106 LYS A O 1
ATOM 839 N N . TYR A 1 107 ? -20.452 5.334 -25.102 1.00 78.62 107 TYR A N 1
ATOM 840 C CA . TYR A 1 107 ? -20.278 6.783 -25.246 1.00 78.62 107 TYR A CA 1
ATOM 841 C C . TYR A 1 107 ? -19.332 7.409 -24.215 1.00 78.62 107 TYR A C 1
ATOM 843 O O . TYR A 1 107 ? -19.046 8.599 -24.326 1.00 78.62 107 TYR A O 1
ATOM 851 N N . PHE A 1 108 ? -18.844 6.647 -23.232 1.00 80.94 108 PHE A N 1
ATOM 852 C CA . PHE A 1 108 ? -18.075 7.188 -22.113 1.00 80.94 108 PHE A CA 1
ATOM 853 C C . PHE A 1 108 ? -16.801 6.391 -21.857 1.00 80.94 108 PHE A C 1
ATOM 855 O O . PHE A 1 108 ? -16.813 5.159 -21.776 1.00 80.94 108 PHE A O 1
ATOM 862 N N . ARG A 1 109 ? -15.719 7.133 -21.634 1.00 83.94 109 ARG A N 1
ATOM 863 C CA . ARG A 1 109 ? -14.410 6.602 -21.278 1.00 83.94 109 ARG A CA 1
ATOM 864 C C . ARG A 1 109 ? -14.115 6.908 -19.828 1.00 83.94 109 ARG A C 1
ATOM 866 O O . ARG A 1 109 ? -14.240 8.057 -19.399 1.00 83.94 109 ARG A O 1
ATOM 873 N N . LEU A 1 110 ? -13.690 5.890 -19.098 1.00 84.44 110 LEU A N 1
ATOM 874 C CA . LEU A 1 110 ? -13.169 6.059 -17.759 1.00 84.44 110 LEU A CA 1
ATOM 875 C C . LEU A 1 110 ? -11.650 6.151 -17.817 1.00 84.44 110 LEU A C 1
ATOM 877 O O . LEU A 1 110 ? -10.991 5.412 -18.544 1.00 84.44 110 LEU A O 1
ATOM 881 N N . TRP A 1 111 ? -11.102 7.053 -17.023 1.00 84.19 111 TRP A N 1
ATOM 882 C CA . TRP A 1 111 ? -9.676 7.277 -16.894 1.00 84.19 111 TRP A CA 1
ATOM 883 C C . TRP A 1 111 ? -9.260 7.062 -15.453 1.00 84.19 111 TRP A C 1
ATOM 885 O O . TRP A 1 111 ? -9.931 7.544 -14.538 1.00 84.19 111 TRP A O 1
ATOM 895 N N . LYS A 1 112 ? -8.139 6.373 -15.260 1.00 81.81 112 LYS A N 1
ATOM 896 C CA . LYS A 1 112 ? -7.589 6.032 -13.947 1.00 81.81 112 LYS A CA 1
ATOM 897 C C . LYS A 1 112 ? -6.162 6.558 -13.871 1.00 81.81 112 LYS A C 1
ATOM 899 O O . LYS A 1 112 ? -5.341 6.222 -14.721 1.00 81.81 112 LYS A O 1
ATOM 904 N N . THR A 1 113 ? -5.878 7.407 -12.888 1.00 75.06 113 THR A N 1
ATOM 905 C CA . THR A 1 113 ? -4.515 7.857 -12.592 1.00 75.06 113 THR A CA 1
ATOM 906 C C . THR A 1 113 ? -3.843 6.866 -11.655 1.00 75.06 113 THR A C 1
ATOM 908 O O . THR A 1 113 ? -4.331 6.653 -10.543 1.00 75.06 113 THR A O 1
ATOM 911 N N . THR A 1 114 ? -2.688 6.355 -12.054 1.00 69.56 114 THR A N 1
ATOM 912 C CA . THR A 1 114 ? -1.804 5.560 -11.206 1.00 69.56 114 THR A CA 1
ATOM 913 C C . THR A 1 114 ? -0.559 6.396 -10.911 1.00 69.56 114 THR A C 1
ATOM 915 O O . THR A 1 114 ? 0.096 6.881 -11.837 1.00 69.56 114 THR A O 1
ATOM 918 N N . PRO A 1 115 ? -0.226 6.659 -9.636 1.00 60.66 115 PRO A N 1
ATOM 919 C CA . PRO A 1 115 ? 1.040 7.286 -9.297 1.00 60.66 115 PRO A CA 1
ATOM 920 C C . PRO A 1 115 ? 2.183 6.328 -9.631 1.00 60.66 115 PRO A C 1
ATOM 922 O O . PRO A 1 115 ? 2.402 5.349 -8.920 1.00 60.66 115 PRO A O 1
ATOM 925 N N . ASP A 1 116 ? 2.921 6.627 -10.692 1.00 50.88 116 ASP A N 1
ATOM 926 C CA . ASP A 1 116 ? 4.186 5.958 -10.970 1.00 50.88 116 ASP A CA 1
ATOM 927 C C . ASP A 1 116 ? 5.258 6.639 -10.109 1.00 50.88 116 ASP A C 1
ATOM 929 O O . ASP A 1 116 ? 5.206 7.844 -9.870 1.00 50.88 116 ASP A O 1
ATOM 933 N N . GLY A 1 117 ? 6.209 5.883 -9.572 1.00 41.34 117 GLY A N 1
ATOM 934 C CA . GLY A 1 117 ? 7.102 6.336 -8.505 1.00 41.34 117 GLY A CA 1
ATOM 935 C C . GLY A 1 117 ? 7.720 7.739 -8.669 1.00 41.34 117 GLY A C 1
ATOM 936 O O . GLY A 1 117 ? 7.977 8.260 -9.758 1.00 41.34 117 GLY A O 1
ATOM 937 N N . ILE A 1 118 ? 8.000 8.354 -7.521 1.00 33.47 118 ILE A N 1
ATOM 938 C CA . ILE A 1 118 ? 8.816 9.561 -7.400 1.00 33.47 118 ILE A CA 1
ATOM 939 C C . ILE A 1 118 ? 10.220 9.275 -7.964 1.00 33.47 118 ILE A C 1
ATOM 941 O O . ILE A 1 118 ? 10.950 8.447 -7.426 1.00 33.47 118 ILE A O 1
ATOM 945 N N . SER A 1 119 ? 10.641 10.001 -9.003 1.00 30.25 119 SER A N 1
ATOM 946 C CA . SER A 1 119 ? 12.022 9.948 -9.494 1.00 30.25 119 SER A CA 1
ATOM 947 C C . SER A 1 119 ? 12.850 11.030 -8.794 1.00 30.25 119 SER A C 1
ATOM 949 O O . SER A 1 119 ? 12.847 12.193 -9.199 1.00 30.25 119 SER A O 1
ATOM 951 N N . LEU A 1 120 ? 13.578 10.664 -7.737 1.00 30.80 120 LEU A N 1
ATOM 952 C CA . LEU A 1 120 ? 14.580 11.532 -7.106 1.00 30.80 120 LEU A CA 1
ATOM 953 C C . LEU A 1 120 ? 15.848 11.560 -7.968 1.00 30.80 120 LEU A C 1
ATOM 955 O O . LEU A 1 120 ? 16.721 10.707 -7.841 1.00 30.80 120 LEU A O 1
ATOM 959 N N . THR A 1 121 ? 15.968 12.543 -8.858 1.00 25.62 121 THR A N 1
ATOM 960 C CA . THR A 1 121 ? 17.255 12.841 -9.498 1.00 25.62 121 THR A CA 1
ATOM 961 C C . THR A 1 121 ? 18.058 13.728 -8.538 1.00 25.62 121 THR A C 1
ATOM 963 O O . THR A 1 121 ? 17.747 14.906 -8.369 1.00 25.62 121 THR A O 1
ATOM 966 N N . LEU A 1 122 ? 19.029 13.120 -7.851 1.00 29.88 122 LEU A N 1
ATOM 967 C CA . LEU A 1 122 ? 19.901 13.707 -6.824 1.00 29.88 122 LEU A CA 1
ATOM 968 C C . LEU A 1 122 ? 20.584 15.014 -7.266 1.00 29.88 122 LEU A C 1
ATOM 970 O O . LEU A 1 122 ? 21.270 15.051 -8.285 1.00 29.88 122 LEU A O 1
ATOM 974 N N . ALA A 1 123 ? 20.509 16.037 -6.411 1.00 25.06 123 ALA A N 1
ATOM 975 C CA . ALA A 1 123 ? 21.534 17.069 -6.298 1.00 25.06 123 ALA A CA 1
ATOM 976 C C . ALA A 1 123 ? 22.135 16.995 -4.884 1.00 25.06 123 ALA A C 1
ATOM 978 O O . ALA A 1 123 ? 21.490 17.346 -3.905 1.00 25.06 123 ALA A O 1
ATOM 979 N N . HIS A 1 124 ? 23.331 16.410 -4.849 1.00 26.00 124 HIS A N 1
ATOM 980 C CA . HIS A 1 124 ? 24.472 16.583 -3.945 1.00 26.00 124 HIS A CA 1
ATOM 981 C C . HIS A 1 124 ? 24.309 17.388 -2.627 1.00 26.00 124 HIS A C 1
ATOM 983 O O . HIS A 1 124 ? 23.896 18.542 -2.645 1.00 26.00 124 HIS A O 1
ATOM 989 N N . GLN A 1 125 ? 24.842 16.781 -1.551 1.00 26.62 125 GLN A N 1
ATOM 990 C CA . GLN A 1 125 ? 25.258 17.334 -0.246 1.00 26.62 125 GLN A CA 1
ATOM 991 C C . GLN A 1 125 ? 24.178 17.843 0.724 1.00 26.62 125 GLN A C 1
ATOM 993 O O . GLN A 1 125 ? 23.799 19.002 0.651 1.00 26.62 125 GLN A O 1
ATOM 998 N N . VAL A 1 126 ? 23.812 17.004 1.709 1.00 26.19 126 VAL A N 1
ATOM 999 C CA . VAL A 1 126 ? 23.999 17.282 3.154 1.00 26.19 126 VAL A CA 1
ATOM 1000 C C . VAL A 1 126 ? 24.178 15.936 3.882 1.00 26.19 126 VAL A C 1
ATOM 1002 O O . VAL A 1 126 ? 23.322 15.065 3.776 1.00 26.19 126 VAL A O 1
ATOM 1005 N N . ASP A 1 127 ? 25.342 15.792 4.513 1.00 24.52 127 ASP A N 1
ATOM 1006 C CA . ASP A 1 127 ? 25.783 14.938 5.628 1.00 24.52 127 ASP A CA 1
ATOM 1007 C C . ASP A 1 127 ? 25.218 13.518 5.843 1.00 24.52 127 ASP A C 1
ATOM 1009 O O . ASP A 1 127 ? 24.026 13.258 5.979 1.00 24.52 127 ASP A O 1
ATOM 1013 N N . ALA A 1 128 ? 26.172 12.589 5.930 1.00 29.64 128 ALA A N 1
ATOM 1014 C CA . ALA A 1 128 ? 26.015 11.182 6.256 1.00 29.64 128 ALA A CA 1
ATOM 1015 C C . ALA A 1 128 ? 25.578 10.947 7.712 1.00 29.64 128 ALA A C 1
ATOM 1017 O O . ALA A 1 128 ? 26.025 11.676 8.588 1.00 29.64 128 ALA A O 1
ATOM 1018 N N . GLU A 1 129 ? 24.792 9.882 7.942 1.00 25.23 129 GLU A N 1
ATOM 1019 C CA . GLU A 1 129 ? 24.896 8.883 9.035 1.00 25.23 129 GLU A CA 1
ATOM 1020 C C . GLU A 1 129 ? 23.788 7.792 8.864 1.00 25.23 129 GLU A C 1
ATOM 1022 O O . GLU A 1 129 ? 22.874 7.982 8.060 1.00 25.23 129 GLU A O 1
ATOM 1027 N N . PRO A 1 130 ? 23.906 6.585 9.467 1.00 37.22 130 PRO A N 1
ATOM 1028 C CA . PRO A 1 130 ? 23.756 5.328 8.717 1.00 37.22 130 PRO A CA 1
ATOM 1029 C C . PRO A 1 130 ? 22.526 4.438 9.034 1.00 37.22 130 PRO A C 1
ATOM 1031 O O . PRO A 1 130 ? 21.919 4.519 10.094 1.00 37.22 130 PRO A O 1
ATOM 1034 N N . ARG A 1 131 ? 22.349 3.441 8.142 1.00 29.77 131 ARG A N 1
ATOM 1035 C CA . ARG A 1 131 ? 21.639 2.134 8.237 1.00 29.77 131 ARG A CA 1
ATOM 1036 C C . ARG A 1 131 ? 20.184 2.044 7.742 1.00 29.77 131 ARG A C 1
ATOM 1038 O O . ARG A 1 131 ? 19.252 2.564 8.338 1.00 29.77 131 ARG A O 1
ATOM 1045 N N . GLY A 1 132 ? 20.055 1.251 6.670 1.00 33.66 132 GLY A N 1
ATOM 1046 C CA . GLY A 1 132 ? 18.945 0.367 6.294 1.00 33.66 132 GLY A CA 1
ATOM 1047 C C . GLY A 1 132 ? 17.547 0.749 6.757 1.00 33.66 132 GLY A C 1
ATOM 1048 O O . GLY A 1 132 ? 17.104 0.276 7.796 1.00 33.66 132 GLY A O 1
ATOM 1049 N N . THR A 1 133 ? 16.825 1.517 5.944 1.00 32.41 133 THR A N 1
ATOM 1050 C CA . THR A 1 133 ? 15.370 1.661 6.058 1.00 32.41 133 THR A CA 1
ATOM 1051 C C . THR A 1 133 ? 14.742 1.830 4.671 1.00 32.41 133 THR A C 1
ATOM 1053 O O . THR A 1 133 ? 15.289 2.507 3.802 1.00 32.41 133 THR A O 1
ATOM 1056 N N . SER A 1 134 ? 13.619 1.130 4.484 1.00 37.78 134 SER A N 1
ATOM 1057 C CA . SER A 1 134 ? 12.779 1.034 3.284 1.00 37.78 134 SER A CA 1
ATOM 1058 C C . SER A 1 134 ? 12.520 2.391 2.601 1.00 37.78 134 SER A C 1
ATOM 1060 O O . SER A 1 134 ? 12.328 3.402 3.288 1.00 37.78 134 SER A O 1
ATOM 1062 N N . PRO A 1 135 ? 12.515 2.459 1.255 1.00 37.06 135 PRO A N 1
ATOM 1063 C CA . PRO A 1 135 ? 12.346 3.718 0.555 1.00 37.06 135 PRO A CA 1
ATOM 1064 C C . PRO A 1 135 ? 10.880 4.185 0.618 1.00 37.06 135 PRO A C 1
ATOM 1066 O O . PRO A 1 135 ? 9.956 3.393 0.466 1.00 37.06 135 PRO A O 1
ATOM 1069 N N . TRP A 1 136 ? 10.707 5.506 0.763 1.00 40.56 136 TRP A N 1
ATOM 1070 C CA . TRP A 1 136 ? 9.528 6.349 0.457 1.00 40.56 136 TRP A CA 1
ATOM 1071 C C . TRP A 1 136 ? 8.736 6.968 1.636 1.00 40.56 136 TRP A C 1
ATOM 1073 O O . TRP A 1 136 ? 7.824 6.376 2.199 1.00 40.56 136 TRP A O 1
ATOM 1083 N N . PHE A 1 137 ? 9.006 8.267 1.859 1.00 42.06 137 PHE A N 1
ATOM 1084 C CA . PHE A 1 137 ? 8.165 9.380 2.366 1.00 42.06 137 PHE A CA 1
ATOM 1085 C C . PHE A 1 137 ? 7.420 9.292 3.704 1.00 42.06 137 PHE A C 1
ATOM 1087 O O . PHE A 1 137 ? 7.051 10.339 4.237 1.00 42.06 137 PHE A O 1
ATOM 1094 N N . THR A 1 138 ? 7.255 8.121 4.302 1.00 45.59 138 THR A N 1
ATOM 1095 C CA . THR A 1 138 ? 6.884 8.033 5.717 1.00 45.59 138 THR A CA 1
ATOM 1096 C C . THR A 1 138 ? 8.083 8.227 6.630 1.00 45.59 138 THR A C 1
ATOM 1098 O O . THR A 1 138 ? 7.892 8.263 7.826 1.00 45.59 138 THR A O 1
ATOM 1101 N N . THR A 1 139 ? 9.300 8.415 6.114 1.00 50.09 139 THR A N 1
ATOM 1102 C CA . THR A 1 139 ? 10.519 8.618 6.921 1.00 50.09 139 THR A CA 1
ATOM 1103 C C . THR A 1 139 ? 10.440 9.815 7.874 1.00 50.09 139 THR A C 1
ATOM 1105 O O . THR A 1 139 ? 11.175 9.857 8.853 1.00 50.09 139 THR A O 1
ATOM 1108 N N . ASN A 1 140 ? 9.545 10.777 7.616 1.00 63.16 140 ASN A N 1
ATOM 1109 C CA . ASN A 1 140 ? 9.295 11.905 8.522 1.00 63.16 140 ASN A CA 1
ATOM 1110 C C . ASN A 1 140 ? 8.456 11.519 9.752 1.00 63.16 140 ASN A C 1
ATOM 1112 O O . ASN A 1 140 ? 8.388 12.289 10.706 1.00 63.16 140 ASN A O 1
ATOM 1116 N N . TYR A 1 141 ? 7.807 10.356 9.725 1.00 78.75 141 TYR A N 1
ATOM 1117 C CA . TYR A 1 141 ? 7.006 9.818 10.813 1.00 78.75 141 TYR A CA 1
ATOM 1118 C C . TYR A 1 141 ? 7.581 8.470 11.233 1.00 78.75 141 TYR A C 1
ATOM 1120 O O . TYR A 1 141 ? 7.795 7.581 10.412 1.00 78.75 141 TYR A O 1
ATOM 1128 N N . ALA A 1 142 ? 7.831 8.296 12.526 1.00 85.69 142 ALA A N 1
ATOM 1129 C CA . ALA A 1 142 ? 8.365 7.030 13.003 1.00 85.69 142 ALA A CA 1
ATOM 1130 C C . ALA A 1 142 ? 7.409 5.862 12.653 1.00 85.69 142 ALA A C 1
ATOM 1132 O O . ALA A 1 142 ? 6.184 6.052 12.654 1.00 85.69 142 ALA A O 1
ATOM 1133 N N . PRO A 1 143 ? 7.941 4.662 12.352 1.00 88.31 143 PRO A N 1
ATOM 1134 C CA . PRO A 1 143 ? 7.144 3.442 12.268 1.00 88.31 143 PRO A CA 1
ATOM 1135 C C . PRO A 1 143 ? 6.267 3.234 13.503 1.00 88.31 143 PRO A C 1
ATOM 1137 O O . PRO A 1 143 ? 6.582 3.743 14.576 1.00 88.31 143 PRO A O 1
ATOM 1140 N N . ASP A 1 144 ? 5.180 2.478 13.350 1.00 93.25 144 ASP A N 1
ATOM 1141 C CA . ASP A 1 144 ? 4.268 2.124 14.451 1.00 93.25 144 ASP A CA 1
ATOM 1142 C C . ASP A 1 144 ? 3.583 3.333 15.121 1.00 93.25 144 ASP A C 1
ATOM 1144 O O . ASP A 1 144 ? 3.158 3.278 16.276 1.00 93.25 144 ASP A O 1
ATOM 1148 N N . THR A 1 145 ? 3.448 4.452 14.400 1.00 93.94 145 THR A N 1
ATOM 1149 C CA . THR A 1 145 ? 2.806 5.663 14.926 1.00 93.94 145 THR A CA 1
ATOM 1150 C C . THR A 1 145 ? 1.473 5.976 14.262 1.00 93.94 145 THR A C 1
ATOM 1152 O O . THR A 1 145 ? 1.245 5.740 13.073 1.00 93.94 145 THR A O 1
ATOM 1155 N N . LYS A 1 146 ? 0.600 6.614 15.048 1.00 95.62 146 LYS A N 1
ATOM 1156 C CA . LYS A 1 146 ? -0.653 7.209 14.575 1.00 95.62 146 LYS A CA 1
ATOM 1157 C C . LYS A 1 146 ? -0.425 8.184 13.420 1.00 95.62 146 LYS A C 1
ATOM 1159 O O . LYS A 1 146 ? -1.165 8.155 12.440 1.00 95.62 146 LYS A O 1
ATOM 1164 N N . ASP A 1 147 ? 0.593 9.032 13.522 1.00 92.06 147 ASP A N 1
ATOM 1165 C CA . ASP A 1 147 ? 0.861 10.048 12.505 1.00 92.06 147 ASP A CA 1
ATOM 1166 C C . ASP A 1 147 ? 1.310 9.418 11.183 1.00 92.06 147 ASP A C 1
ATOM 1168 O O . ASP A 1 147 ? 0.859 9.850 10.122 1.00 92.06 147 ASP A O 1
ATOM 1172 N N . ARG A 1 148 ? 2.107 8.341 11.225 1.00 87.81 148 ARG A N 1
ATOM 1173 C CA . ARG A 1 148 ? 2.476 7.586 10.020 1.00 87.81 148 ARG A CA 1
ATOM 1174 C C . ARG A 1 148 ? 1.255 6.965 9.337 1.00 87.81 148 ARG A C 1
ATOM 1176 O O . ARG A 1 148 ? 1.117 7.062 8.114 1.00 87.81 148 ARG A O 1
ATOM 1183 N N . TYR A 1 149 ? 0.337 6.393 10.116 1.00 93.19 149 TYR A N 1
ATOM 1184 C CA . TYR A 1 149 ? -0.931 5.868 9.606 1.00 93.19 149 TYR A CA 1
ATOM 1185 C C . TYR A 1 149 ? -1.791 6.969 8.960 1.00 93.19 149 TYR A C 1
ATOM 1187 O O . TYR A 1 149 ? -2.243 6.825 7.822 1.00 93.19 149 TYR A O 1
ATOM 1195 N N . ILE A 1 150 ? -1.955 8.114 9.633 1.00 88.94 150 ILE A N 1
ATOM 1196 C CA . ILE A 1 150 ? -2.711 9.266 9.115 1.00 88.94 150 ILE A CA 1
ATOM 1197 C C . ILE A 1 150 ? -2.084 9.814 7.829 1.00 88.94 150 ILE A C 1
ATOM 1199 O O . ILE A 1 150 ? -2.801 10.074 6.860 1.00 88.94 150 ILE A O 1
ATOM 1203 N N . ALA A 1 151 ? -0.759 9.963 7.789 1.00 83.38 151 ALA A N 1
ATOM 1204 C CA . ALA A 1 151 ? -0.043 10.413 6.599 1.00 83.38 151 ALA A CA 1
ATOM 1205 C C . ALA A 1 151 ? -0.261 9.459 5.412 1.00 83.38 151 ALA A C 1
ATOM 1207 O O . ALA A 1 151 ? -0.428 9.903 4.272 1.00 83.38 151 ALA A O 1
ATOM 1208 N N . SER A 1 152 ? -0.327 8.155 5.683 1.00 81.75 152 SER A N 1
ATOM 1209 C CA . SER A 1 152 ? -0.567 7.133 4.664 1.00 81.75 152 SER A CA 1
ATOM 1210 C C . SER A 1 152 ? -2.004 7.191 4.122 1.00 81.75 152 SER A C 1
ATOM 1212 O O . SER A 1 152 ? -2.191 7.157 2.904 1.00 81.75 152 SER A O 1
ATOM 1214 N N . ILE A 1 153 ? -3.010 7.418 4.980 1.00 83.38 153 ILE A N 1
ATOM 1215 C CA . ILE A 1 153 ? -4.393 7.706 4.547 1.00 83.38 153 ILE A CA 1
ATOM 1216 C C . ILE A 1 153 ? -4.452 8.973 3.692 1.00 83.38 153 ILE A C 1
ATOM 1218 O O . ILE A 1 153 ? -5.088 8.975 2.636 1.00 83.38 153 ILE A O 1
ATOM 1222 N N . ALA A 1 154 ? -3.813 10.056 4.147 1.00 78.19 154 ALA A N 1
ATOM 1223 C CA . ALA A 1 154 ? -3.815 11.341 3.453 1.00 78.19 154 ALA A CA 1
ATOM 1224 C C . ALA A 1 154 ? -3.309 11.184 2.013 1.00 78.19 154 ALA A C 1
ATOM 1226 O O . ALA A 1 154 ? -3.958 11.628 1.064 1.00 78.19 154 ALA A O 1
ATOM 1227 N N . ARG A 1 155 ? -2.203 10.450 1.845 1.00 74.44 155 ARG A N 1
ATOM 1228 C CA . ARG A 1 155 ? -1.646 10.101 0.536 1.00 74.44 155 ARG A CA 1
ATOM 1229 C C . ARG A 1 155 ? -2.606 9.252 -0.292 1.00 74.44 155 ARG A C 1
ATOM 1231 O O . ARG A 1 155 ? -2.863 9.604 -1.438 1.00 74.44 155 ARG A O 1
ATOM 1238 N N . GLN A 1 156 ? -3.118 8.155 0.267 1.00 75.56 156 GLN A N 1
ATOM 1239 C CA . GLN A 1 156 ? -3.993 7.224 -0.451 1.00 75.56 156 GLN A CA 1
ATOM 1240 C C . GLN A 1 156 ? -5.249 7.927 -0.982 1.00 75.56 156 GLN A C 1
ATOM 1242 O O . GLN A 1 156 ? -5.670 7.687 -2.110 1.00 75.56 156 GLN A O 1
ATOM 1247 N N . LYS A 1 157 ? -5.844 8.810 -0.174 1.00 74.88 157 LYS A N 1
ATOM 1248 C CA . LYS A 1 157 ? -7.082 9.517 -0.524 1.00 74.88 157 LYS A CA 1
ATOM 1249 C C . LYS A 1 157 ? -6.848 10.828 -1.278 1.00 74.88 157 LYS A C 1
ATOM 1251 O O . LYS A 1 157 ? -7.805 11.388 -1.803 1.00 74.88 157 LYS A O 1
ATOM 1256 N N . GLY A 1 158 ? -5.609 11.320 -1.343 1.00 77.06 158 GLY A N 1
ATOM 1257 C CA . GLY A 1 158 ? -5.286 12.618 -1.938 1.00 77.06 158 GLY A CA 1
ATOM 1258 C C . GLY A 1 158 ? -5.837 13.808 -1.141 1.00 77.06 158 GLY A C 1
ATOM 1259 O O . GLY A 1 158 ? -6.248 14.799 -1.740 1.00 77.06 158 GLY A O 1
ATOM 1260 N N . ILE A 1 159 ? -5.869 13.704 0.191 1.00 74.56 159 ILE A N 1
ATOM 1261 C CA . ILE A 1 159 ? -6.370 14.734 1.122 1.00 74.56 159 ILE A CA 1
ATOM 1262 C C . ILE A 1 159 ? -5.240 15.272 2.008 1.00 74.56 159 ILE A C 1
ATOM 1264 O O . ILE A 1 159 ? -4.133 14.734 2.025 1.00 74.56 159 ILE A O 1
ATOM 1268 N N . THR A 1 160 ? -5.496 16.345 2.754 1.00 75.06 160 THR A N 1
ATOM 1269 C CA . THR A 1 160 ? -4.510 16.891 3.698 1.00 75.06 160 THR A CA 1
ATOM 1270 C C . THR A 1 160 ? -4.345 16.003 4.936 1.00 75.06 160 THR A C 1
ATOM 1272 O O . THR A 1 160 ? -5.238 15.233 5.298 1.00 75.06 160 THR A O 1
ATOM 1275 N N . PHE A 1 161 ? -3.208 16.141 5.628 1.00 82.38 161 PHE A N 1
ATOM 1276 C CA . PHE A 1 161 ? -2.963 15.450 6.900 1.00 82.38 161 PHE A CA 1
ATOM 1277 C C . PHE A 1 161 ? -4.045 15.773 7.941 1.00 82.38 161 PHE A C 1
ATOM 1279 O O . PHE A 1 161 ? -4.554 14.870 8.594 1.00 82.38 161 PHE A O 1
ATOM 1286 N N . GLU A 1 162 ? -4.461 17.039 8.046 1.00 83.62 162 GLU A N 1
ATOM 1287 C CA . GLU A 1 162 ? -5.494 17.470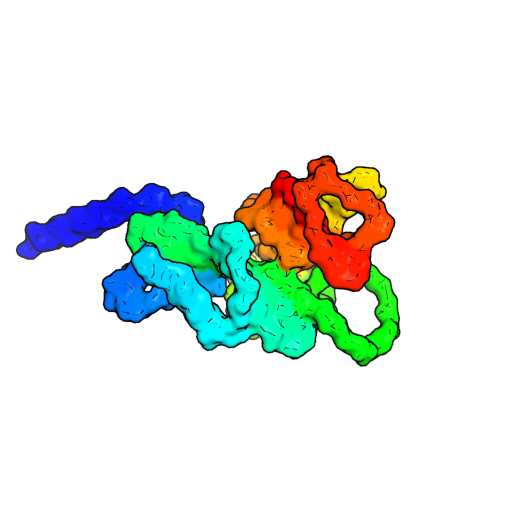 8.997 1.00 83.62 162 GLU A CA 1
ATOM 1288 C C . GLU A 1 162 ? -6.876 16.876 8.695 1.00 83.62 162 GLU A C 1
ATOM 1290 O O . GLU A 1 162 ? -7.616 16.507 9.608 1.00 83.62 162 GLU A O 1
ATOM 1295 N N . GLU A 1 163 ? -7.239 16.740 7.419 1.00 74.44 163 GLU A N 1
ATOM 1296 C CA . GLU A 1 163 ? -8.477 16.061 7.022 1.00 74.44 163 GLU A CA 1
ATOM 1297 C C . GLU A 1 163 ? -8.414 14.565 7.340 1.00 74.44 163 GLU A C 1
ATOM 1299 O O . GLU A 1 163 ? -9.346 14.026 7.939 1.00 74.44 163 GLU A O 1
ATOM 1304 N N . ALA A 1 164 ? -7.301 13.902 7.011 1.00 79.62 164 ALA A N 1
ATOM 1305 C CA . ALA A 1 164 ? -7.086 12.497 7.348 1.00 79.62 164 ALA A CA 1
ATOM 1306 C C . ALA A 1 164 ? -7.094 12.267 8.867 1.00 79.62 164 ALA A C 1
ATOM 1308 O O . ALA A 1 164 ? -7.671 11.288 9.341 1.00 79.62 164 ALA A O 1
ATOM 1309 N N . LYS A 1 165 ? -6.526 13.198 9.641 1.00 90.06 165 LYS A N 1
ATOM 1310 C CA . LYS A 1 165 ? -6.534 13.169 11.103 1.00 90.06 165 LYS A CA 1
ATOM 1311 C C . LYS A 1 165 ? -7.953 13.254 11.652 1.00 90.06 165 LYS A C 1
ATOM 1313 O O . LYS A 1 165 ? -8.312 12.444 12.500 1.00 90.06 165 LYS A O 1
ATOM 1318 N N . LYS A 1 166 ? -8.781 14.176 11.146 1.00 89.00 166 LYS A N 1
ATOM 1319 C CA . LYS A 1 166 ? -10.197 14.281 11.545 1.00 89.00 166 LYS A CA 1
ATOM 1320 C C . LYS A 1 166 ? -10.971 12.999 11.249 1.00 89.00 166 LYS A C 1
ATOM 1322 O O . LYS A 1 166 ? -11.742 12.555 12.098 1.00 89.00 166 LYS A O 1
ATOM 1327 N N . ILE A 1 167 ? -10.754 12.401 10.075 1.00 84.56 167 ILE A N 1
ATOM 1328 C CA . ILE A 1 167 ? -11.365 11.117 9.700 1.00 84.56 167 ILE A CA 1
ATOM 1329 C C . ILE A 1 167 ? -10.941 10.031 10.691 1.00 84.56 167 ILE A C 1
ATOM 1331 O O . ILE A 1 167 ? -11.799 9.395 11.297 1.00 84.56 167 ILE A O 1
ATOM 1335 N N . ASN A 1 168 ? -9.635 9.877 10.920 1.00 91.25 168 ASN A N 1
ATOM 1336 C CA . ASN A 1 168 ? -9.117 8.872 11.839 1.00 91.25 168 ASN A CA 1
ATOM 1337 C C . ASN A 1 168 ? -9.644 9.064 13.270 1.00 91.25 168 ASN A C 1
ATOM 1339 O O . ASN A 1 168 ? -10.105 8.110 13.883 1.00 91.25 168 ASN A O 1
ATOM 1343 N N . ASP A 1 169 ? -9.602 10.285 13.802 1.00 92.44 169 ASP A N 1
ATOM 1344 C CA . ASP A 1 169 ? -10.047 10.581 15.168 1.00 92.44 169 ASP A CA 1
ATOM 1345 C C . ASP A 1 169 ? -11.554 10.330 15.348 1.00 92.44 169 ASP A C 1
ATOM 1347 O O . ASP A 1 169 ? -11.981 9.828 16.391 1.00 92.44 169 ASP A O 1
ATOM 1351 N N . THR A 1 170 ? -12.355 10.622 14.318 1.00 88.94 170 THR A N 1
ATOM 1352 C CA . THR A 1 170 ? -13.795 10.325 14.307 1.00 88.94 170 THR A CA 1
ATOM 1353 C C . THR A 1 170 ? -14.047 8.820 14.312 1.00 88.94 170 THR A C 1
ATOM 1355 O O . THR A 1 170 ? -14.822 8.334 15.133 1.00 88.94 170 THR A O 1
ATOM 1358 N N . GLU A 1 171 ? -13.372 8.071 13.437 1.00 87.56 171 GLU A N 1
ATOM 1359 C CA . GLU A 1 171 ? -13.497 6.611 13.363 1.00 87.56 171 GLU A CA 1
ATOM 1360 C C . GLU A 1 171 ? -13.070 5.944 14.677 1.00 87.56 171 GLU A C 1
ATOM 1362 O O . GLU A 1 171 ? -13.821 5.142 15.224 1.00 87.56 171 GLU A O 1
ATOM 1367 N N . VAL A 1 172 ? -11.925 6.337 15.244 1.00 92.00 172 VAL A N 1
ATOM 1368 C CA . VAL A 1 172 ? -11.431 5.819 16.533 1.00 92.00 172 VAL A CA 1
ATOM 1369 C C . VAL A 1 172 ? -12.427 6.079 17.662 1.00 92.00 172 VAL A C 1
ATOM 1371 O O . VAL A 1 172 ? -12.708 5.183 18.455 1.00 92.00 172 VAL A O 1
ATOM 1374 N N . SER A 1 173 ? -13.002 7.282 17.721 1.00 91.25 173 SER A N 1
ATOM 1375 C CA . SER A 1 173 ? -13.988 7.630 18.751 1.00 91.25 173 SER A CA 1
ATOM 1376 C C . SER A 1 173 ? -15.260 6.785 18.644 1.00 91.25 173 SER A C 1
ATOM 1378 O O . SER A 1 173 ? -15.846 6.416 19.660 1.00 91.25 173 SER A O 1
ATOM 1380 N N . LEU A 1 174 ? -15.695 6.466 17.420 1.00 88.38 174 LEU A N 1
ATOM 1381 C CA . LEU A 1 174 ? -16.845 5.595 17.178 1.00 88.38 174 LEU A CA 1
ATOM 1382 C C . LEU A 1 174 ? -16.540 4.134 17.522 1.00 88.38 174 LEU A C 1
ATOM 1384 O O . LEU A 1 174 ? -17.384 3.478 18.127 1.00 88.38 174 LEU A O 1
ATOM 1388 N N . LEU A 1 175 ? -15.344 3.645 17.188 1.00 89.31 175 LEU A N 1
ATOM 1389 C CA . LEU A 1 175 ? -14.914 2.271 17.463 1.00 89.31 175 LEU A CA 1
ATOM 1390 C C . LEU A 1 175 ? -14.793 1.975 18.958 1.00 89.31 175 LEU A C 1
ATOM 1392 O O . LEU A 1 175 ? -15.149 0.883 19.394 1.00 89.31 175 LEU A O 1
ATOM 1396 N N . LEU A 1 176 ? -14.312 2.943 19.741 1.00 91.19 176 LEU A N 1
ATOM 1397 C CA . LEU A 1 176 ? -14.165 2.806 21.193 1.00 91.19 176 LEU A CA 1
ATOM 1398 C C . LEU A 1 176 ? -15.477 3.052 21.955 1.00 91.19 176 LEU A C 1
ATOM 1400 O O . LEU A 1 176 ? -15.558 2.799 23.159 1.00 91.19 176 LEU A O 1
ATOM 1404 N N . LYS A 1 177 ? -16.533 3.531 21.288 1.00 92.62 177 LYS A N 1
ATOM 1405 C CA . LYS A 1 177 ? -17.809 3.825 21.943 1.00 92.62 177 LYS A CA 1
ATOM 1406 C C . LYS A 1 177 ? -18.469 2.536 22.440 1.00 92.62 177 LYS A C 1
ATOM 1408 O O . LYS A 1 177 ? -18.953 1.731 21.653 1.00 92.62 177 LYS A O 1
ATOM 1413 N N . GLY A 1 178 ? -18.560 2.391 23.761 1.00 88.81 178 GLY A N 1
ATOM 1414 C CA . GLY A 1 178 ? -19.157 1.216 24.403 1.00 88.81 178 GLY A CA 1
ATOM 1415 C C . GLY A 1 178 ? -18.198 0.034 24.564 1.00 88.81 178 GLY A C 1
ATOM 1416 O O . GLY A 1 178 ? -18.640 -1.025 25.003 1.00 88.81 178 GLY A O 1
ATOM 1417 N N . ARG A 1 179 ? -16.909 0.210 24.245 1.00 91.75 179 ARG A N 1
ATOM 1418 C CA . ARG A 1 179 ? -15.863 -0.772 24.545 1.00 91.75 179 ARG A CA 1
ATOM 1419 C C . ARG A 1 179 ? -15.328 -0.610 25.977 1.00 91.75 179 ARG A C 1
ATOM 1421 O O . ARG A 1 179 ? -15.479 0.467 26.565 1.00 91.75 179 ARG A O 1
ATOM 1428 N N . PRO A 1 180 ? -14.732 -1.668 26.558 1.00 94.19 180 PRO A N 1
ATOM 1429 C CA . PRO A 1 180 ? -14.034 -1.596 27.837 1.00 94.19 180 PRO A CA 1
ATOM 1430 C C . PRO A 1 180 ? -12.987 -0.477 27.885 1.00 94.19 180 PRO A C 1
ATOM 1432 O O . PRO A 1 180 ? -12.298 -0.208 26.905 1.00 94.19 180 PRO A O 1
ATOM 1435 N N . ALA A 1 181 ? -12.834 0.154 29.052 1.00 93.12 181 ALA A N 1
ATOM 1436 C CA . ALA A 1 181 ? -11.897 1.265 29.243 1.00 93.12 181 ALA A CA 1
ATOM 1437 C C . ALA A 1 181 ? -10.415 0.852 29.138 1.00 93.12 181 ALA A C 1
ATOM 1439 O O . ALA A 1 181 ? -9.551 1.716 29.015 1.00 93.12 181 ALA A O 1
ATOM 1440 N N . ASP A 1 182 ? -10.110 -0.447 29.214 1.00 95.38 182 ASP A N 1
ATOM 1441 C CA . ASP A 1 182 ? -8.759 -0.972 29.017 1.00 95.38 182 ASP A CA 1
ATOM 1442 C C . ASP A 1 182 ? -8.420 -1.233 27.543 1.00 95.38 182 ASP A C 1
ATOM 1444 O O . ASP A 1 182 ? -7.262 -1.529 27.232 1.00 95.38 182 ASP A O 1
ATOM 1448 N N . GLU A 1 183 ? -9.392 -1.126 26.638 1.00 96.31 183 GLU A N 1
ATOM 1449 C CA . GLU A 1 183 ? -9.178 -1.269 25.203 1.00 96.31 183 GLU A CA 1
ATOM 1450 C C . GLU A 1 183 ? -8.813 0.077 24.567 1.00 96.31 183 GLU A C 1
ATOM 1452 O O . GLU A 1 183 ? -9.441 1.105 24.819 1.00 96.31 183 GLU A O 1
ATOM 1457 N N . GLU A 1 184 ? -7.794 0.075 23.710 1.00 97.25 184 GLU A N 1
ATOM 1458 C CA . GLU A 1 184 ? -7.363 1.265 22.977 1.00 97.25 184 GLU A CA 1
ATOM 1459 C C . GLU A 1 184 ? -7.017 0.941 21.524 1.00 97.25 184 GLU A C 1
ATOM 1461 O O . GLU A 1 184 ? -6.722 -0.203 21.174 1.00 97.25 184 GLU A O 1
ATOM 1466 N N . ILE A 1 185 ? -7.018 1.968 20.673 1.00 98.00 185 ILE A N 1
ATOM 1467 C CA . ILE A 1 185 ? -6.560 1.840 19.291 1.00 98.00 185 ILE A CA 1
ATOM 1468 C C . ILE A 1 185 ? -5.062 2.129 19.203 1.00 98.00 185 ILE A C 1
ATOM 1470 O O . ILE A 1 185 ? -4.597 3.194 19.615 1.00 98.00 185 ILE A O 1
ATOM 1474 N N . ARG A 1 186 ? -4.327 1.201 18.590 1.00 98.38 186 ARG A N 1
AT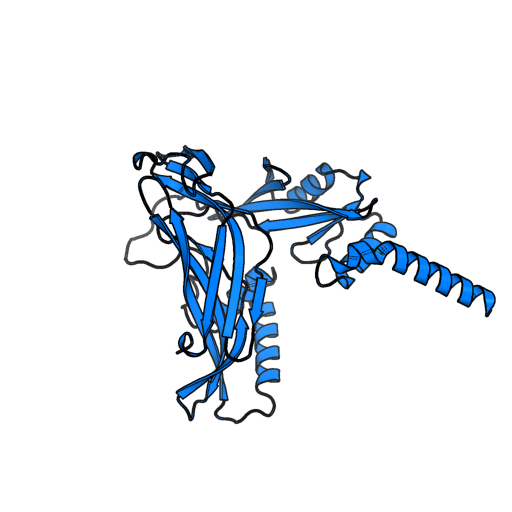OM 1475 C CA . ARG A 1 186 ? -2.900 1.298 18.282 1.00 98.38 186 ARG A CA 1
ATOM 1476 C C . ARG A 1 186 ? -2.649 1.186 16.781 1.00 98.38 186 ARG A C 1
ATOM 1478 O O . ARG A 1 186 ? -3.552 0.897 15.994 1.00 98.38 186 ARG A O 1
ATOM 1485 N N . TYR A 1 187 ? -1.405 1.456 16.399 1.00 97.69 187 TYR A N 1
ATOM 1486 C CA . TYR A 1 187 ? -0.957 1.524 15.014 1.00 97.69 187 TYR A CA 1
ATOM 1487 C C . TYR A 1 187 ? 0.331 0.720 14.862 1.00 97.69 187 TYR A C 1
ATOM 1489 O O . TYR A 1 187 ? 1.166 0.725 15.765 1.00 97.69 187 TYR A O 1
ATOM 1497 N N . LYS A 1 188 ? 0.474 0.009 13.746 1.00 97.25 188 LYS A N 1
ATOM 1498 C CA . LYS A 1 188 ? 1.659 -0.791 13.426 1.00 97.25 188 LYS A CA 1
ATOM 1499 C C . LYS A 1 188 ? 2.023 -0.598 11.963 1.00 97.25 188 LYS A C 1
ATOM 1501 O O . LYS A 1 188 ? 1.150 -0.696 11.103 1.00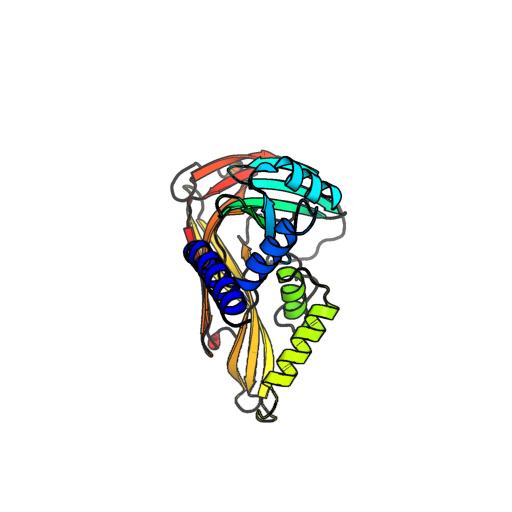 97.25 188 LYS A O 1
ATOM 1506 N N . THR A 1 189 ? 3.298 -0.384 11.681 1.00 95.56 189 THR A N 1
ATOM 1507 C CA . THR A 1 189 ? 3.848 -0.596 10.349 1.00 95.56 189 THR A CA 1
ATOM 1508 C C . THR A 1 189 ? 4.175 -2.075 10.209 1.00 95.56 189 THR A C 1
ATOM 1510 O O . THR A 1 189 ? 5.036 -2.603 10.910 1.00 95.56 189 THR A O 1
ATOM 1513 N N . VAL A 1 190 ? 3.520 -2.743 9.269 1.00 95.94 190 VAL A N 1
ATOM 1514 C CA . VAL A 1 190 ? 3.866 -4.110 8.888 1.00 95.94 190 VAL A CA 1
ATOM 1515 C C . VAL A 1 190 ? 4.711 -4.044 7.626 1.00 95.94 190 VAL A C 1
ATOM 1517 O O . VAL A 1 190 ? 4.333 -3.390 6.657 1.00 95.94 190 VAL A O 1
ATOM 1520 N N . ASP A 1 191 ? 5.866 -4.699 7.645 1.00 93.88 191 ASP A N 1
ATOM 1521 C CA . ASP A 1 191 ? 6.803 -4.774 6.527 1.00 93.88 191 ASP A CA 1
ATOM 1522 C C . ASP A 1 191 ? 7.302 -6.215 6.412 1.00 93.88 191 ASP A C 1
ATOM 1524 O O . ASP A 1 191 ? 7.953 -6.726 7.327 1.00 93.88 191 ASP A O 1
ATOM 1528 N N . LYS A 1 192 ? 6.898 -6.911 5.347 1.00 95.75 192 LYS A N 1
ATOM 1529 C CA . LYS A 1 192 ? 7.145 -8.349 5.185 1.00 95.75 192 LYS A CA 1
ATOM 1530 C C . LYS A 1 192 ? 7.530 -8.672 3.749 1.00 95.75 192 LYS A C 1
ATOM 1532 O O . LYS A 1 192 ? 7.104 -8.006 2.803 1.00 95.75 192 LYS A O 1
ATOM 1537 N N . HIS A 1 193 ? 8.290 -9.753 3.605 1.00 96.62 193 HIS A N 1
ATOM 1538 C CA . HIS A 1 193 ? 8.524 -10.398 2.318 1.00 96.62 193 HIS A CA 1
ATOM 1539 C C . HIS A 1 193 ? 7.193 -10.792 1.675 1.00 96.62 193 HIS A C 1
ATOM 1541 O O . HIS A 1 193 ? 6.302 -11.320 2.345 1.00 96.62 193 HIS A O 1
ATOM 1547 N N . ALA A 1 194 ? 7.060 -10.490 0.387 1.00 96.12 194 ALA A N 1
ATOM 1548 C CA . ALA A 1 194 ? 5.835 -10.673 -0.380 1.00 96.12 194 ALA A CA 1
ATOM 1549 C C . ALA A 1 194 ? 6.029 -11.484 -1.668 1.00 96.12 194 ALA A C 1
ATOM 1551 O O . ALA A 1 194 ? 5.042 -11.866 -2.302 1.00 96.12 194 ALA A O 1
ATOM 1552 N N . GLY A 1 195 ? 7.276 -11.740 -2.065 1.00 96.75 195 GLY A N 1
ATOM 1553 C CA . GLY A 1 195 ? 7.621 -12.572 -3.209 1.00 96.75 195 GLY A CA 1
ATOM 1554 C C . GLY A 1 195 ? 9.053 -12.350 -3.680 1.00 96.75 195 GLY A C 1
ATOM 1555 O O . GLY A 1 195 ? 9.782 -11.528 -3.136 1.00 96.75 195 GLY A O 1
ATOM 1556 N N . ASP A 1 196 ? 9.431 -13.064 -4.734 1.00 96.81 196 ASP A N 1
ATOM 1557 C CA . ASP A 1 196 ? 10.758 -12.977 -5.339 1.00 96.81 196 ASP A CA 1
ATOM 1558 C C . ASP A 1 196 ? 10.654 -12.644 -6.826 1.00 96.81 196 ASP A C 1
ATOM 1560 O O . ASP A 1 196 ? 9.696 -13.031 -7.501 1.00 96.81 196 ASP A O 1
ATOM 1564 N N . ILE A 1 197 ? 11.678 -11.967 -7.342 1.00 96.25 197 ILE A N 1
ATOM 1565 C CA . ILE A 1 197 ? 11.939 -11.839 -8.776 1.00 96.25 197 ILE A CA 1
ATOM 1566 C C . ILE A 1 197 ? 13.258 -12.548 -9.074 1.00 96.25 197 ILE A C 1
ATOM 1568 O O . ILE A 1 197 ? 14.325 -12.146 -8.598 1.00 96.25 197 ILE A O 1
ATOM 1572 N N . ARG A 1 198 ? 13.194 -13.614 -9.869 1.00 96.25 198 ARG A N 1
ATOM 1573 C CA . ARG A 1 198 ? 14.341 -14.441 -10.240 1.00 96.25 198 ARG A CA 1
ATOM 1574 C C . ARG A 1 198 ? 14.923 -13.994 -11.573 1.00 96.25 198 ARG A C 1
ATOM 1576 O O . ARG A 1 198 ? 14.224 -13.883 -12.578 1.00 96.25 198 ARG A O 1
ATOM 1583 N N . SER A 1 199 ? 16.231 -13.768 -11.569 1.00 93.56 199 SER A N 1
ATOM 1584 C CA . SER A 1 199 ? 17.029 -13.585 -12.778 1.00 93.56 199 SER A CA 1
ATOM 1585 C C . SER A 1 199 ? 18.130 -14.637 -12.855 1.00 93.56 199 SER A C 1
ATOM 1587 O O . SER A 1 199 ? 18.486 -15.276 -11.861 1.00 93.56 199 SER A O 1
ATOM 1589 N N . ASN A 1 200 ? 18.766 -14.738 -14.019 1.00 92.88 200 ASN A N 1
ATOM 1590 C CA . ASN A 1 200 ? 19.921 -15.605 -14.252 1.00 92.88 200 ASN A CA 1
ATOM 1591 C C . ASN A 1 200 ? 21.147 -15.304 -13.356 1.00 92.88 200 ASN A C 1
ATOM 1593 O O . ASN A 1 200 ? 22.108 -16.073 -13.369 1.00 92.88 200 ASN A O 1
ATOM 1597 N N . LYS A 1 201 ? 21.153 -14.189 -12.609 1.00 93.44 201 LYS A N 1
ATOM 1598 C CA . LYS A 1 201 ? 22.300 -13.735 -11.796 1.00 93.44 201 LYS A CA 1
ATOM 1599 C C . LYS A 1 201 ? 21.981 -13.513 -10.325 1.00 93.44 201 LYS A C 1
ATOM 1601 O O . LYS A 1 201 ? 22.840 -13.752 -9.481 1.00 93.44 201 LYS A O 1
ATOM 1606 N N . LYS A 1 202 ? 20.788 -13.006 -10.019 1.00 91.94 202 LYS A N 1
ATOM 1607 C CA . LYS A 1 202 ? 20.380 -12.603 -8.668 1.00 91.94 202 LYS A CA 1
ATOM 1608 C C . LYS A 1 202 ? 18.887 -12.854 -8.459 1.00 91.94 202 LYS A C 1
ATOM 1610 O O . LYS A 1 202 ? 18.089 -12.694 -9.384 1.00 91.94 202 LYS A O 1
ATOM 1615 N N . ILE A 1 203 ? 18.525 -13.203 -7.229 1.00 94.81 203 ILE A N 1
ATOM 1616 C CA . ILE A 1 203 ? 17.146 -13.148 -6.745 1.00 94.81 203 ILE A CA 1
ATOM 1617 C C . ILE A 1 203 ? 16.956 -11.796 -6.059 1.00 94.81 203 ILE A C 1
ATOM 1619 O O . ILE A 1 203 ? 17.769 -11.402 -5.220 1.00 94.81 203 ILE A O 1
ATOM 1623 N N . PHE A 1 204 ? 15.918 -11.071 -6.458 1.00 93.12 204 PHE A N 1
ATOM 1624 C CA . PHE A 1 204 ? 15.516 -9.822 -5.828 1.00 93.12 204 PHE A CA 1
ATOM 1625 C C . PHE A 1 204 ? 14.303 -10.093 -4.948 1.00 93.12 204 PHE A C 1
ATOM 1627 O O . PHE A 1 204 ? 13.255 -10.496 -5.451 1.00 93.12 204 PHE A O 1
ATOM 1634 N N . GLU A 1 205 ? 14.459 -9.870 -3.648 1.00 94.88 205 GLU A N 1
ATOM 1635 C CA . GLU A 1 205 ? 13.353 -9.942 -2.699 1.00 94.88 205 GLU A CA 1
ATOM 1636 C C . GLU A 1 205 ? 12.406 -8.764 -2.927 1.00 94.88 205 GLU A C 1
ATOM 1638 O O . GLU A 1 205 ? 12.829 -7.609 -3.042 1.00 94.88 205 GLU A O 1
ATOM 1643 N N . VAL A 1 206 ? 11.117 -9.068 -3.005 1.00 94.06 206 VAL A N 1
ATOM 1644 C CA . VAL A 1 206 ? 10.047 -8.084 -3.095 1.00 94.06 206 VAL A CA 1
ATOM 1645 C C . VAL A 1 206 ? 9.316 -8.075 -1.769 1.00 94.06 206 VAL A C 1
ATOM 1647 O O . VAL A 1 206 ? 8.776 -9.090 -1.329 1.00 94.06 206 VAL A O 1
ATOM 1650 N N . ASN A 1 207 ? 9.259 -6.903 -1.156 1.00 92.75 207 ASN A N 1
ATOM 1651 C CA . ASN A 1 207 ? 8.588 -6.692 0.112 1.00 92.75 207 ASN A CA 1
ATOM 1652 C C . ASN A 1 207 ? 7.322 -5.866 -0.087 1.00 92.75 207 ASN A C 1
ATOM 1654 O O . ASN A 1 207 ? 7.191 -5.082 -1.031 1.00 92.75 207 ASN A O 1
ATOM 1658 N N . MET A 1 208 ? 6.388 -6.034 0.840 1.00 92.88 208 MET A N 1
ATOM 1659 C CA . MET A 1 208 ? 5.216 -5.188 0.972 1.00 92.88 208 MET A CA 1
ATOM 1660 C C . MET A 1 208 ? 5.203 -4.553 2.354 1.00 92.88 208 MET A C 1
ATOM 1662 O O . MET A 1 208 ? 5.334 -5.247 3.362 1.00 92.88 208 MET A O 1
ATOM 1666 N N . SER A 1 209 ? 4.987 -3.238 2.386 1.00 91.38 209 SER A N 1
ATOM 1667 C CA . SER A 1 209 ? 4.803 -2.482 3.621 1.00 91.38 209 SER A CA 1
ATOM 1668 C C . SER A 1 209 ? 3.438 -1.803 3.666 1.00 91.38 209 SER A C 1
ATOM 1670 O O . SER A 1 209 ? 2.903 -1.385 2.638 1.00 91.38 209 SER A O 1
ATOM 1672 N N . THR A 1 210 ? 2.855 -1.708 4.855 1.00 93.19 210 THR A N 1
ATOM 1673 C CA . THR A 1 210 ? 1.565 -1.059 5.093 1.00 93.19 210 THR A CA 1
ATOM 1674 C C . THR A 1 210 ? 1.433 -0.588 6.540 1.00 93.19 210 THR A C 1
ATOM 1676 O O . THR A 1 210 ? 2.134 -1.066 7.430 1.00 93.19 210 THR A O 1
ATOM 1679 N N . GLU A 1 211 ? 0.493 0.324 6.775 1.00 94.56 211 GLU A N 1
ATOM 1680 C CA . GLU A 1 211 ? 0.100 0.770 8.106 1.00 94.56 211 GLU A CA 1
ATOM 1681 C C . GLU A 1 211 ? -1.228 0.121 8.508 1.00 94.56 211 GLU A C 1
ATOM 1683 O O . GLU A 1 211 ? -2.219 0.178 7.773 1.00 94.56 211 GLU A O 1
ATOM 1688 N N . VAL A 1 212 ? -1.255 -0.458 9.705 1.00 96.56 212 VAL A N 1
ATOM 1689 C CA . VAL A 1 212 ? -2.399 -1.167 10.280 1.00 96.56 212 VAL A CA 1
ATOM 1690 C C . VAL A 1 212 ? -2.871 -0.435 11.528 1.00 96.56 212 VAL A C 1
ATOM 1692 O O . VAL A 1 212 ? -2.070 -0.100 12.401 1.00 96.56 212 VAL A O 1
ATOM 1695 N N . ARG A 1 213 ? -4.182 -0.220 11.634 1.00 97.31 213 ARG A N 1
ATOM 1696 C CA . ARG A 1 213 ? -4.866 0.242 12.844 1.00 97.31 213 ARG A CA 1
ATOM 1697 C C . ARG A 1 213 ? -5.567 -0.945 13.488 1.00 97.31 213 ARG A C 1
ATOM 1699 O O . ARG A 1 213 ? -6.269 -1.700 12.814 1.00 97.31 213 ARG A O 1
ATOM 1706 N N . TYR A 1 214 ? -5.365 -1.124 14.784 1.00 97.56 214 TYR A N 1
ATOM 1707 C CA . TYR A 1 214 ? -5.840 -2.307 15.493 1.00 97.56 214 TYR A CA 1
ATOM 1708 C C . TYR A 1 214 ? -6.225 -1.984 16.935 1.00 97.56 214 TYR A C 1
ATOM 1710 O O . TYR A 1 214 ? -5.792 -0.986 17.512 1.00 97.56 214 TYR A O 1
ATOM 1718 N N . LEU A 1 215 ? -7.059 -2.840 17.510 1.00 97.56 215 LEU A N 1
ATOM 1719 C CA . LEU A 1 215 ? -7.512 -2.770 18.888 1.00 97.56 215 LEU A CA 1
ATOM 1720 C C . LEU A 1 215 ? -6.572 -3.561 19.798 1.00 97.56 215 LEU A C 1
ATOM 1722 O O . LEU A 1 215 ? -6.223 -4.708 19.508 1.00 97.56 215 LEU A O 1
ATOM 1726 N N . TRP A 1 216 ? -6.209 -2.976 20.931 1.00 98.19 216 TRP A N 1
ATOM 1727 C CA . TRP A 1 216 ? -5.302 -3.553 21.915 1.00 98.19 216 TRP A CA 1
ATOM 1728 C C . TRP A 1 216 ? -5.947 -3.600 23.298 1.00 98.19 216 TRP A C 1
ATOM 1730 O O . TRP A 1 216 ? -6.531 -2.612 23.733 1.00 98.19 216 TRP A O 1
ATOM 1740 N N . SER A 1 217 ? -5.780 -4.711 24.025 1.00 97.56 217 SER A N 1
ATOM 1741 C CA . SER A 1 217 ? -6.158 -4.786 25.443 1.00 97.56 217 SER A CA 1
ATOM 1742 C C . SER A 1 217 ? -4.969 -4.467 26.338 1.00 97.56 217 SER A C 1
ATOM 1744 O O . SER A 1 217 ? -3.972 -5.198 26.369 1.00 97.56 217 SER A O 1
ATOM 1746 N N . ASN A 1 218 ? -5.102 -3.420 27.149 1.00 96.94 218 ASN A N 1
ATOM 1747 C CA . ASN A 1 218 ? -4.106 -3.074 28.156 1.00 96.94 218 ASN A CA 1
ATOM 1748 C C . ASN A 1 218 ? -4.031 -4.085 29.300 1.00 96.94 218 ASN A C 1
ATOM 1750 O O . ASN A 1 218 ? -2.952 -4.230 29.880 1.00 96.94 218 ASN A O 1
ATOM 1754 N N . THR A 1 219 ? -5.128 -4.788 29.595 1.00 97.00 219 THR A N 1
ATOM 1755 C CA . THR A 1 219 ? -5.176 -5.848 30.612 1.00 97.00 219 THR A CA 1
ATOM 1756 C C . THR A 1 219 ? -4.408 -7.083 30.152 1.00 97.00 219 THR A C 1
ATOM 1758 O O . THR A 1 219 ? -3.559 -7.595 30.876 1.00 97.00 219 THR A O 1
ATOM 1761 N N . HIS A 1 220 ? -4.660 -7.536 28.921 1.00 95.88 220 HIS A N 1
ATOM 1762 C CA . HIS A 1 220 ? -4.086 -8.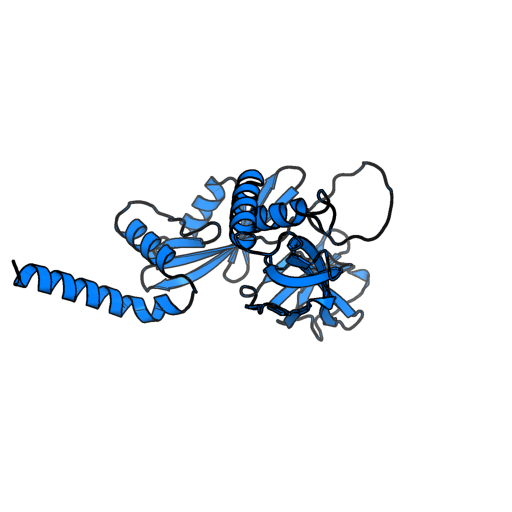778 28.394 1.00 95.88 220 HIS A CA 1
ATOM 1763 C C . HIS A 1 220 ? -2.759 -8.584 27.650 1.00 95.88 220 HIS A C 1
ATOM 1765 O O . HIS A 1 220 ? -2.153 -9.573 27.244 1.00 95.88 220 HIS A O 1
ATOM 1771 N N . LYS A 1 221 ? -2.327 -7.331 27.448 1.00 97.00 221 LYS A N 1
ATOM 1772 C CA . LYS A 1 221 ? -1.097 -6.953 26.729 1.00 97.00 221 LYS A CA 1
ATOM 1773 C C . LYS A 1 221 ? -0.982 -7.634 25.362 1.00 97.00 221 LYS A C 1
ATOM 1775 O O . LYS A 1 221 ? 0.061 -8.189 25.020 1.00 97.00 221 LYS A O 1
ATOM 1780 N N . LYS A 1 222 ? -2.075 -7.621 24.599 1.00 97.50 222 LYS A N 1
ATOM 1781 C CA . LYS A 1 222 ? -2.140 -8.259 23.283 1.00 97.50 222 LYS A CA 1
ATOM 1782 C C . LYS A 1 222 ? -3.085 -7.523 22.333 1.00 97.50 222 LYS A C 1
ATOM 1784 O O . LYS A 1 222 ? -4.046 -6.897 22.804 1.00 97.50 222 LYS A O 1
ATOM 1789 N N . PRO A 1 223 ? -2.858 -7.643 21.015 1.00 97.81 223 PRO A N 1
ATOM 1790 C CA . PRO A 1 223 ? -3.816 -7.191 20.025 1.00 97.81 223 PRO A CA 1
ATOM 1791 C C . PRO A 1 223 ? -5.048 -8.106 20.061 1.00 97.81 223 PRO A C 1
ATOM 1793 O O . PRO A 1 223 ? -4.941 -9.320 20.253 1.00 97.81 223 PRO A O 1
ATOM 1796 N N . LEU A 1 224 ? -6.225 -7.503 19.935 1.00 95.25 224 LEU A N 1
ATOM 1797 C CA . LEU A 1 224 ? -7.514 -8.192 19.960 1.00 95.25 224 LEU A CA 1
ATOM 1798 C C . LEU A 1 224 ? -8.090 -8.335 18.555 1.00 95.25 224 LEU A C 1
ATOM 1800 O O . LEU A 1 224 ? -8.504 -9.423 18.166 1.00 95.25 224 LEU A O 1
ATOM 1804 N N . GLU A 1 225 ? -8.121 -7.226 17.817 1.00 95.69 225 GLU A N 1
ATOM 1805 C CA . GLU A 1 225 ? -8.809 -7.121 16.534 1.00 95.69 225 GLU A CA 1
ATOM 1806 C C . GLU A 1 225 ? -8.043 -6.193 15.590 1.00 95.69 225 GLU A C 1
ATOM 1808 O O . GLU A 1 225 ? -7.541 -5.145 15.994 1.00 95.69 225 GLU A O 1
ATOM 1813 N N . ILE A 1 226 ? -7.990 -6.560 14.318 1.00 92.81 226 ILE A N 1
ATOM 1814 C CA . ILE A 1 226 ? -7.573 -5.706 13.214 1.00 92.81 226 ILE A CA 1
ATOM 1815 C C . ILE A 1 226 ? -8.779 -4.870 12.801 1.00 92.81 226 ILE A C 1
ATOM 1817 O O . ILE A 1 226 ? -9.794 -5.414 12.366 1.00 92.81 226 ILE A O 1
ATOM 1821 N N . ASP A 1 227 ? -8.651 -3.552 12.915 1.00 93.44 227 ASP A N 1
ATOM 1822 C CA . ASP A 1 227 ? -9.711 -2.628 12.529 1.00 93.44 227 ASP A CA 1
ATOM 1823 C C . ASP A 1 227 ? -9.595 -2.237 11.053 1.00 93.44 227 ASP A C 1
ATOM 1825 O O . ASP A 1 227 ? -10.546 -2.394 10.289 1.00 93.44 227 ASP A O 1
ATOM 1829 N N . ASN A 1 228 ? -8.428 -1.749 10.626 1.00 89.75 228 ASN A N 1
ATOM 1830 C CA . ASN A 1 228 ? -8.248 -1.262 9.262 1.00 89.75 228 ASN A CA 1
ATOM 1831 C C . ASN A 1 228 ? -6.784 -1.304 8.805 1.00 89.75 228 ASN A C 1
ATOM 1833 O O . ASN A 1 228 ? -5.855 -1.302 9.614 1.00 89.75 228 ASN A O 1
ATOM 1837 N N . ILE A 1 229 ? -6.589 -1.286 7.490 1.00 92.06 229 ILE A N 1
ATOM 1838 C CA . ILE A 1 229 ? -5.296 -1.286 6.812 1.00 92.06 229 ILE A CA 1
ATOM 1839 C C . ILE A 1 229 ? -5.272 -0.217 5.712 1.00 92.06 229 ILE A C 1
ATOM 1841 O O . ILE A 1 229 ? -6.248 -0.010 4.991 1.00 92.06 229 ILE A O 1
ATOM 1845 N N . VAL A 1 230 ? -4.134 0.459 5.556 1.00 87.44 230 VAL A N 1
ATOM 1846 C CA . VAL A 1 230 ? -3.890 1.352 4.412 1.00 87.44 230 VAL A CA 1
ATOM 1847 C C . VAL A 1 230 ? -3.438 0.532 3.196 1.00 87.44 230 VAL A C 1
ATOM 1849 O O . VAL A 1 230 ? -2.779 -0.492 3.351 1.00 87.44 230 VAL A O 1
ATOM 1852 N N . ALA A 1 231 ? -3.760 0.952 1.966 1.00 82.56 231 ALA A N 1
ATOM 1853 C CA . ALA A 1 231 ? -3.298 0.227 0.774 1.00 82.56 231 ALA A CA 1
ATOM 1854 C C . ALA A 1 231 ? -1.779 -0.050 0.846 1.00 82.56 231 ALA A C 1
ATOM 1856 O O . ALA A 1 231 ? -1.012 0.898 1.051 1.00 82.56 231 ALA A O 1
ATOM 1857 N N . PRO A 1 232 ? -1.341 -1.317 0.706 1.00 89.12 232 PRO A N 1
ATOM 1858 C CA . PRO A 1 232 ? 0.073 -1.649 0.792 1.00 89.12 232 PRO A CA 1
ATOM 1859 C C . PRO A 1 232 ? 0.913 -0.988 -0.300 1.00 89.12 232 PRO A C 1
ATOM 1861 O O . PRO A 1 232 ? 0.421 -0.600 -1.360 1.00 89.12 232 PRO A O 1
ATOM 1864 N N . VAL A 1 233 ? 2.216 -0.920 -0.055 1.00 84.94 233 VAL A N 1
ATOM 1865 C CA . VAL A 1 233 ? 3.223 -0.486 -1.021 1.00 84.94 233 VAL A CA 1
ATOM 1866 C C . VAL A 1 233 ? 4.179 -1.641 -1.269 1.00 84.94 233 VAL A C 1
ATOM 1868 O O . VAL A 1 233 ? 4.747 -2.186 -0.325 1.00 84.94 233 VAL A O 1
ATOM 1871 N N . ILE A 1 234 ? 4.368 -1.995 -2.538 1.00 85.00 234 ILE A N 1
ATOM 1872 C CA . ILE A 1 234 ? 5.390 -2.950 -2.974 1.00 85.00 234 ILE A CA 1
ATOM 1873 C C . ILE A 1 234 ? 6.711 -2.207 -3.175 1.00 85.00 234 ILE A C 1
ATOM 1875 O O . ILE A 1 234 ? 6.739 -1.130 -3.777 1.00 85.00 234 ILE A O 1
ATOM 1879 N N . TYR A 1 235 ? 7.807 -2.789 -2.700 1.00 84.56 235 TYR A N 1
ATOM 1880 C CA . TYR A 1 235 ? 9.151 -2.266 -2.911 1.00 84.56 235 TYR A CA 1
ATOM 1881 C C . TYR A 1 235 ? 10.188 -3.395 -2.997 1.00 84.56 235 TYR A C 1
ATOM 1883 O O . TYR A 1 235 ? 9.942 -4.523 -2.577 1.00 84.56 235 TYR A O 1
ATOM 1891 N N . ILE A 1 236 ? 11.358 -3.081 -3.552 1.00 85.62 236 ILE A N 1
ATOM 1892 C CA . ILE A 1 236 ? 12.530 -3.962 -3.557 1.00 85.62 236 ILE A CA 1
ATOM 1893 C C . ILE A 1 236 ? 13.594 -3.265 -2.701 1.00 85.62 236 ILE A C 1
ATOM 1895 O O . ILE A 1 236 ? 13.975 -2.147 -3.049 1.00 85.62 236 ILE A O 1
ATOM 1899 N N . PRO A 1 237 ? 14.075 -3.857 -1.591 1.00 81.75 237 PRO A N 1
ATOM 1900 C CA . PRO A 1 237 ? 14.994 -3.176 -0.672 1.00 81.75 237 PRO A CA 1
ATOM 1901 C C . PRO A 1 237 ? 16.256 -2.620 -1.352 1.00 81.75 237 PRO A C 1
ATOM 1903 O O . PRO A 1 237 ? 16.661 -1.490 -1.090 1.00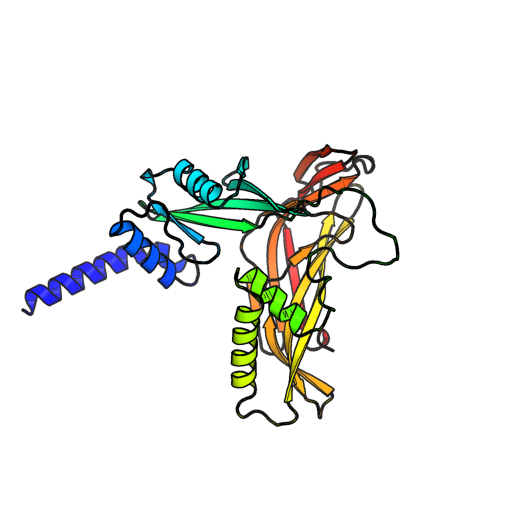 81.75 237 PRO A O 1
ATOM 1906 N N . ASP A 1 238 ? 16.827 -3.391 -2.281 1.00 78.06 238 ASP A N 1
ATOM 1907 C CA . ASP A 1 238 ? 18.083 -3.064 -2.967 1.00 78.06 238 ASP A CA 1
ATOM 1908 C C . ASP A 1 238 ? 17.889 -2.375 -4.330 1.00 78.06 238 ASP A C 1
ATOM 1910 O O . ASP A 1 238 ? 18.861 -2.186 -5.067 1.00 78.06 238 ASP A O 1
ATOM 1914 N N . ALA A 1 239 ? 16.651 -2.062 -4.729 1.00 79.38 239 ALA A N 1
ATOM 1915 C CA . ALA A 1 239 ? 16.381 -1.544 -6.065 1.00 79.38 239 ALA A CA 1
ATOM 1916 C C . ALA A 1 239 ? 15.263 -0.501 -6.097 1.00 79.38 239 ALA A C 1
ATOM 1918 O O . ALA A 1 239 ? 14.177 -0.672 -5.548 1.00 79.38 239 ALA A O 1
ATOM 1919 N N . GLY A 1 240 ? 15.509 0.576 -6.842 1.00 75.31 240 GLY A N 1
ATOM 1920 C CA . GLY A 1 240 ? 14.485 1.573 -7.124 1.00 75.31 240 GLY A CA 1
ATOM 1921 C C . GLY A 1 240 ? 13.447 1.020 -8.096 1.00 75.31 240 GLY A C 1
ATOM 1922 O O . GLY A 1 240 ? 13.764 0.773 -9.261 1.00 75.31 240 GLY A O 1
ATOM 1923 N N . ILE A 1 241 ? 12.205 0.861 -7.637 1.00 76.19 241 ILE A N 1
ATOM 1924 C CA . ILE A 1 241 ? 11.070 0.574 -8.518 1.00 76.19 241 ILE A CA 1
ATOM 1925 C C . ILE A 1 241 ? 10.716 1.843 -9.297 1.00 76.19 241 ILE A C 1
ATOM 1927 O O . ILE A 1 241 ? 10.448 2.892 -8.714 1.00 76.19 241 ILE A O 1
ATOM 1931 N N . SER A 1 242 ? 10.695 1.728 -10.622 1.00 72.81 242 SER A N 1
ATOM 1932 C CA . SER A 1 242 ? 10.269 2.786 -11.536 1.00 72.81 242 SER A CA 1
ATOM 1933 C C . SER A 1 242 ? 8.771 2.729 -11.828 1.00 72.81 242 SER A C 1
ATOM 1935 O O . SER A 1 242 ? 8.158 3.778 -12.004 1.00 72.81 242 SER A O 1
ATOM 1937 N N . ALA A 1 243 ? 8.190 1.531 -11.921 1.00 74.62 243 ALA A N 1
ATOM 1938 C CA . ALA A 1 243 ? 6.770 1.356 -12.210 1.00 74.62 243 ALA A CA 1
ATOM 1939 C C . ALA A 1 243 ? 6.245 0.027 -11.660 1.00 74.62 243 ALA A C 1
ATOM 1941 O O . ALA A 1 243 ? 6.976 -0.963 -11.599 1.00 74.62 243 ALA A O 1
ATOM 1942 N N . ILE A 1 244 ? 4.962 0.015 -11.302 1.00 77.50 244 ILE A N 1
ATOM 1943 C CA . ILE A 1 244 ? 4.196 -1.190 -10.977 1.00 77.50 244 ILE A CA 1
ATOM 1944 C C . ILE A 1 244 ? 2.909 -1.110 -11.784 1.00 77.50 244 ILE A C 1
ATOM 1946 O O . ILE A 1 244 ? 2.099 -0.211 -11.571 1.00 77.50 244 ILE A O 1
ATOM 1950 N N . VAL A 1 245 ? 2.734 -2.032 -12.725 1.00 76.31 245 VAL A N 1
ATOM 1951 C CA . VAL A 1 245 ? 1.569 -2.073 -13.609 1.00 76.31 245 VAL A CA 1
ATOM 1952 C C . VAL A 1 245 ? 0.745 -3.302 -13.262 1.00 76.31 245 VAL A C 1
ATOM 1954 O O . VAL A 1 245 ? 1.157 -4.434 -13.509 1.00 76.31 245 VAL A O 1
ATOM 1957 N N . GLY A 1 246 ? -0.425 -3.082 -12.676 1.00 76.38 246 GLY A N 1
ATOM 1958 C CA . GLY A 1 246 ? -1.344 -4.133 -12.256 1.00 76.38 246 GLY A CA 1
ATOM 1959 C C . GLY A 1 246 ? -2.699 -3.560 -11.856 1.00 76.38 246 GLY A C 1
ATOM 1960 O O . GLY A 1 246 ? -2.905 -2.346 -11.899 1.00 76.38 246 GLY A O 1
ATOM 1961 N N . GLY A 1 247 ? -3.621 -4.442 -11.473 1.00 72.88 247 GLY A N 1
ATOM 1962 C CA . GLY A 1 247 ? -4.892 -4.038 -10.866 1.00 72.88 247 GLY A CA 1
ATOM 1963 C C . GLY A 1 247 ? -4.710 -3.494 -9.446 1.00 72.88 247 GLY A C 1
ATOM 1964 O O . GLY A 1 247 ? -3.595 -3.433 -8.933 1.00 72.88 247 GLY A O 1
ATOM 1965 N N . GLU A 1 248 ? -5.803 -3.122 -8.784 1.00 78.56 248 GLU A N 1
ATOM 1966 C CA . GLU A 1 248 ? -5.772 -2.768 -7.359 1.00 78.56 248 GLU A CA 1
ATOM 1967 C C . GLU A 1 248 ? -5.412 -3.980 -6.478 1.00 78.56 248 GLU A C 1
ATOM 1969 O O . GLU A 1 248 ? -5.496 -5.134 -6.908 1.00 78.56 248 GLU A O 1
ATOM 1974 N N . PHE A 1 249 ? -5.017 -3.726 -5.226 1.00 82.25 249 PHE A N 1
ATOM 1975 C CA . PHE A 1 249 ? -4.838 -4.802 -4.252 1.00 82.25 249 PHE A CA 1
ATOM 1976 C C . PHE A 1 249 ? -6.174 -5.501 -3.987 1.00 82.25 249 PHE A C 1
ATOM 1978 O O . PHE A 1 249 ? -7.139 -4.870 -3.562 1.00 82.25 249 PHE A O 1
ATOM 1985 N N . ASN A 1 250 ? -6.201 -6.822 -4.149 1.00 83.38 250 ASN A N 1
ATOM 1986 C CA . ASN A 1 250 ? -7.244 -7.653 -3.569 1.00 83.38 250 ASN A CA 1
ATOM 1987 C C . ASN A 1 250 ? -6.950 -7.815 -2.071 1.00 83.38 250 ASN A C 1
ATOM 1989 O O . ASN A 1 250 ? -5.952 -8.452 -1.717 1.00 83.38 250 ASN A O 1
ATOM 1993 N N . ILE A 1 251 ? -7.780 -7.211 -1.216 1.00 88.31 251 ILE A N 1
ATOM 1994 C CA . ILE A 1 251 ? -7.624 -7.227 0.243 1.00 88.31 251 ILE A CA 1
ATOM 1995 C C . ILE A 1 251 ? -8.785 -7.997 0.866 1.00 88.31 251 ILE A C 1
ATOM 1997 O O . ILE A 1 251 ? -9.936 -7.570 0.823 1.00 88.31 251 ILE A O 1
ATOM 2001 N N . GLU A 1 252 ? -8.451 -9.113 1.498 1.00 85.75 252 GLU A N 1
ATOM 2002 C CA . GLU A 1 252 ? -9.352 -9.912 2.318 1.00 85.75 252 GLU A CA 1
ATOM 2003 C C . GLU A 1 252 ? -9.020 -9.640 3.787 1.00 85.75 252 GLU A C 1
ATOM 2005 O O . GLU A 1 252 ? -7.915 -9.937 4.244 1.00 85.75 252 GLU A O 1
ATOM 2010 N N . GLN A 1 253 ? -9.962 -9.060 4.531 1.00 89.81 253 GLN A N 1
ATOM 2011 C CA . GLN A 1 253 ? -9.780 -8.721 5.942 1.00 89.81 253 GLN A CA 1
ATOM 2012 C C . GLN A 1 253 ? -10.826 -9.422 6.813 1.00 89.81 253 GLN A C 1
ATOM 2014 O O . GLN A 1 253 ? -12.022 -9.413 6.530 1.00 89.81 253 GLN A O 1
ATOM 2019 N N . THR A 1 254 ? -10.351 -9.984 7.919 1.00 89.19 254 THR A N 1
ATOM 2020 C CA . THR A 1 254 ? -11.149 -10.441 9.061 1.00 89.19 254 THR A CA 1
ATOM 2021 C C . THR A 1 254 ? -10.703 -9.681 10.310 1.00 89.19 254 THR A C 1
ATOM 2023 O O . THR A 1 254 ? -9.741 -8.916 10.265 1.00 89.19 254 THR A O 1
ATOM 2026 N N . LEU A 1 255 ? -11.340 -9.937 11.455 1.00 91.81 255 LEU A N 1
ATOM 2027 C CA . LEU A 1 255 ? -10.910 -9.343 12.724 1.00 91.81 255 LEU A CA 1
ATOM 2028 C C . LEU A 1 255 ? -9.504 -9.776 13.159 1.00 91.81 255 LEU A C 1
ATOM 2030 O O . LEU A 1 255 ? -8.921 -9.121 14.006 1.00 91.81 255 LEU A O 1
ATOM 2034 N N . THR A 1 256 ? -8.938 -10.866 12.640 1.00 92.44 256 THR A N 1
ATOM 2035 C CA . THR A 1 256 ? -7.655 -11.394 13.149 1.00 92.44 256 THR A CA 1
ATOM 2036 C C . THR A 1 256 ? -6.591 -11.588 12.080 1.00 92.44 256 THR A C 1
ATOM 2038 O O . THR A 1 256 ? -5.436 -11.859 12.415 1.00 92.44 256 THR A O 1
ATOM 2041 N N . LYS A 1 257 ? -6.969 -11.459 10.804 1.00 95.62 257 LYS A N 1
ATOM 2042 C CA . LYS A 1 257 ? -6.091 -11.682 9.655 1.00 95.62 257 LYS A CA 1
ATOM 2043 C C . LYS A 1 257 ? -6.402 -10.735 8.506 1.00 95.62 257 LYS A C 1
ATOM 2045 O O . LYS A 1 257 ? -7.573 -10.471 8.233 1.00 95.62 257 LYS A O 1
ATOM 2050 N N . ILE A 1 258 ? -5.358 -10.331 7.790 1.00 96.31 258 ILE A N 1
ATOM 2051 C CA . ILE A 1 258 ? -5.431 -9.689 6.479 1.00 96.31 258 ILE A CA 1
ATOM 2052 C C . ILE A 1 258 ? -4.615 -10.506 5.482 1.00 96.31 258 ILE A C 1
ATOM 2054 O O . ILE A 1 258 ? -3.474 -10.875 5.759 1.00 96.31 258 ILE A O 1
ATOM 2058 N N . ARG A 1 259 ? -5.174 -10.708 4.292 1.00 96.88 259 ARG A N 1
ATOM 2059 C CA . ARG A 1 259 ? -4.435 -11.100 3.095 1.00 96.88 259 ARG A CA 1
ATOM 2060 C C . ARG A 1 259 ? -4.595 -10.000 2.054 1.00 96.88 259 ARG A C 1
ATOM 2062 O O . ARG A 1 259 ? -5.688 -9.797 1.536 1.00 96.88 259 ARG A O 1
ATOM 2069 N N . ALA A 1 260 ? -3.511 -9.307 1.733 1.00 92.00 260 ALA A N 1
ATOM 2070 C CA . ALA A 1 260 ? -3.466 -8.346 0.639 1.00 92.00 260 ALA A CA 1
ATOM 2071 C C . ALA A 1 260 ? -2.618 -8.913 -0.498 1.00 92.00 260 ALA A C 1
ATOM 2073 O O . ALA A 1 260 ? -1.505 -9.376 -0.271 1.00 92.00 260 ALA A O 1
ATOM 2074 N N . SER A 1 261 ? -3.127 -8.886 -1.726 1.00 92.88 261 SER A N 1
ATOM 2075 C CA . SER A 1 261 ? -2.384 -9.386 -2.883 1.00 92.88 261 SER A CA 1
ATOM 2076 C C . SER A 1 261 ? -2.578 -8.530 -4.118 1.00 92.88 261 SER A C 1
ATOM 2078 O O . SER A 1 261 ? -3.673 -8.023 -4.342 1.00 92.88 261 SER A O 1
ATOM 2080 N N . GLN A 1 262 ? -1.537 -8.410 -4.934 1.00 92.12 262 GLN A N 1
ATOM 2081 C CA . GLN A 1 262 ? -1.601 -7.729 -6.221 1.00 92.12 262 GLN A CA 1
ATOM 2082 C C . GLN A 1 262 ? -0.820 -8.524 -7.260 1.00 92.12 262 GLN A C 1
ATOM 2084 O O . GLN A 1 262 ? 0.344 -8.866 -7.055 1.00 92.12 262 GLN A O 1
ATOM 2089 N N . THR A 1 263 ? -1.473 -8.800 -8.385 1.00 89.25 263 THR A N 1
ATOM 2090 C CA . THR A 1 263 ? -0.822 -9.329 -9.580 1.00 89.25 263 THR A CA 1
ATOM 2091 C C . THR A 1 263 ? -0.355 -8.157 -10.434 1.00 89.25 263 THR A C 1
ATOM 2093 O O . THR A 1 263 ? -1.177 -7.368 -10.904 1.00 89.25 263 THR A O 1
ATOM 2096 N N . ALA A 1 264 ? 0.958 -8.014 -10.601 1.00 84.38 264 ALA A N 1
ATOM 2097 C CA . ALA A 1 264 ? 1.551 -6.869 -11.277 1.00 84.38 264 ALA A CA 1
ATOM 2098 C C . ALA A 1 264 ? 2.823 -7.226 -12.052 1.00 84.38 264 ALA A C 1
ATOM 2100 O O . ALA A 1 264 ? 3.506 -8.209 -11.770 1.00 84.38 264 ALA A O 1
ATOM 2101 N N . VAL A 1 265 ? 3.130 -6.391 -13.039 1.00 85.62 265 VAL A N 1
ATOM 2102 C CA . VAL A 1 265 ? 4.442 -6.287 -13.676 1.00 85.62 265 VAL A CA 1
ATOM 2103 C C . VAL A 1 265 ? 5.223 -5.194 -12.958 1.00 85.62 265 VAL A C 1
ATOM 2105 O O . VAL A 1 265 ? 4.723 -4.080 -12.797 1.00 85.62 265 VAL A O 1
ATOM 2108 N N . VAL A 1 266 ? 6.448 -5.501 -12.538 1.00 84.94 266 VAL A N 1
ATOM 2109 C CA . VAL A 1 266 ? 7.326 -4.556 -11.845 1.00 84.94 266 VAL A CA 1
ATOM 2110 C C . VAL A 1 266 ? 8.462 -4.154 -12.775 1.00 84.94 266 VAL A C 1
ATOM 2112 O O . VAL A 1 266 ? 9.136 -5.004 -13.355 1.00 84.94 266 VAL A O 1
ATOM 2115 N N . THR A 1 267 ? 8.700 -2.849 -12.887 1.00 86.94 267 THR A N 1
ATOM 2116 C CA . THR A 1 267 ? 9.876 -2.296 -13.561 1.00 86.94 267 THR A CA 1
ATOM 2117 C C . THR A 1 267 ? 10.787 -1.661 -12.528 1.00 86.94 267 THR A C 1
ATOM 2119 O O . THR A 1 267 ? 10.372 -0.740 -11.824 1.00 86.94 267 THR A O 1
ATOM 2122 N N . TYR A 1 268 ? 12.035 -2.113 -12.440 1.00 85.06 268 TYR A N 1
ATOM 2123 C CA . TYR A 1 268 ? 12.986 -1.654 -11.428 1.00 85.06 268 TYR A CA 1
ATOM 2124 C C . TYR A 1 268 ? 14.400 -1.495 -11.987 1.00 85.06 268 TYR A C 1
ATOM 2126 O O . TYR A 1 268 ? 14.772 -2.116 -12.981 1.00 85.06 268 TYR A O 1
ATOM 2134 N N . ALA A 1 269 ? 15.179 -0.612 -11.366 1.00 83.00 269 ALA A N 1
ATOM 2135 C CA . ALA A 1 269 ? 16.543 -0.319 -11.779 1.00 83.00 269 ALA A CA 1
ATOM 2136 C C . ALA A 1 269 ? 17.538 -1.318 -11.173 1.00 83.00 269 ALA A C 1
ATOM 2138 O O . ALA A 1 269 ? 17.509 -1.586 -9.973 1.00 83.00 269 ALA A O 1
ATOM 2139 N N . ALA A 1 270 ? 18.468 -1.808 -11.988 1.00 84.62 270 ALA A N 1
ATOM 2140 C CA . ALA A 1 270 ? 19.586 -2.642 -11.558 1.00 84.62 270 ALA A CA 1
ATOM 2141 C C . ALA A 1 270 ? 20.882 -2.214 -12.259 1.00 84.62 270 ALA A C 1
ATOM 2143 O O . ALA A 1 270 ? 20.845 -1.602 -13.327 1.00 84.62 270 ALA A O 1
ATOM 2144 N N . SER A 1 271 ? 22.038 -2.533 -11.669 1.00 86.25 271 SER A N 1
ATOM 2145 C CA . SER A 1 271 ? 23.328 -2.239 -12.304 1.00 86.25 271 SER A CA 1
ATOM 2146 C C . SER A 1 271 ? 23.492 -3.048 -13.588 1.00 86.25 271 SER A C 1
ATOM 2148 O O . SER A 1 271 ? 23.334 -4.272 -13.578 1.00 86.25 271 SER A O 1
ATOM 2150 N N . SER A 1 272 ? 23.887 -2.388 -14.679 1.00 81.62 272 SER A N 1
ATOM 2151 C CA . SER A 1 272 ? 24.183 -3.062 -15.946 1.00 81.62 272 SER A CA 1
ATOM 2152 C C . SER A 1 272 ? 25.355 -4.040 -15.812 1.00 81.62 272 SER A C 1
ATOM 2154 O O . SER A 1 272 ? 25.419 -5.028 -16.541 1.00 81.62 272 SER A O 1
ATOM 2156 N N . SER A 1 273 ? 26.259 -3.812 -14.849 1.00 87.38 273 SER A N 1
ATOM 2157 C CA . SER A 1 273 ? 27.394 -4.701 -14.567 1.00 87.38 273 SER A CA 1
ATOM 2158 C C . SER A 1 273 ? 26.989 -6.081 -14.045 1.00 87.38 273 SER A C 1
ATOM 2160 O O . SER A 1 273 ? 27.802 -7.000 -14.097 1.00 87.38 273 SER A O 1
ATOM 2162 N N . LEU A 1 274 ? 25.745 -6.257 -13.576 1.00 89.19 274 LEU A N 1
ATOM 2163 C CA . LEU A 1 274 ? 25.242 -7.571 -13.169 1.00 89.19 274 LEU A CA 1
ATOM 2164 C C . LEU A 1 274 ? 25.110 -8.527 -14.361 1.00 89.19 274 LEU A C 1
ATOM 2166 O O . LEU A 1 274 ? 25.155 -9.738 -14.163 1.00 89.19 274 LEU A O 1
ATOM 2170 N N . GLY A 1 275 ? 24.960 -8.007 -15.587 1.00 89.94 275 GLY A N 1
ATOM 2171 C CA . GLY A 1 275 ? 24.818 -8.834 -16.788 1.00 89.94 275 GLY A CA 1
ATOM 2172 C C . GLY A 1 275 ? 23.557 -9.705 -16.769 1.00 89.94 275 GLY A C 1
ATOM 2173 O O . GLY A 1 275 ? 23.602 -10.865 -17.182 1.00 89.94 275 GLY A O 1
ATOM 2174 N N . ILE A 1 276 ? 22.460 -9.166 -16.229 1.00 92.38 276 ILE A N 1
ATOM 2175 C CA . ILE A 1 276 ? 21.146 -9.818 -16.233 1.00 92.38 276 ILE A CA 1
ATOM 2176 C C . ILE A 1 276 ? 20.620 -9.876 -17.670 1.00 92.38 276 ILE A C 1
ATOM 2178 O O . ILE A 1 276 ? 20.783 -8.921 -18.429 1.00 92.38 276 ILE A O 1
ATOM 2182 N N . THR A 1 277 ? 20.000 -10.995 -18.037 1.00 90.00 277 THR A N 1
ATOM 2183 C CA . THR A 1 277 ? 19.377 -11.225 -19.349 1.00 90.00 277 THR A CA 1
ATOM 2184 C C . THR A 1 277 ? 17.858 -11.370 -19.215 1.00 90.00 277 THR A C 1
ATOM 2186 O O . THR A 1 277 ? 17.341 -11.587 -18.118 1.00 90.00 277 THR A O 1
ATOM 2189 N N . ALA A 1 278 ? 17.130 -11.183 -20.321 1.00 92.12 278 ALA A N 1
ATOM 2190 C CA . ALA A 1 278 ? 15.671 -11.305 -20.371 1.00 92.12 278 ALA A CA 1
ATOM 2191 C C . ALA A 1 278 ? 15.255 -12.785 -20.370 1.00 92.12 278 ALA A C 1
ATOM 2193 O O . ALA A 1 278 ? 14.964 -13.378 -21.407 1.00 92.12 278 ALA A O 1
ATOM 2194 N N . GLU A 1 279 ? 15.327 -13.390 -19.190 1.00 89.56 279 GLU A N 1
ATOM 2195 C CA . GLU A 1 279 ? 15.064 -14.799 -18.930 1.00 89.56 279 GLU A CA 1
ATOM 2196 C C . GLU A 1 279 ? 14.382 -14.944 -17.559 1.00 89.56 279 GLU A C 1
ATOM 2198 O O . GLU A 1 279 ? 14.434 -14.033 -16.728 1.00 89.56 279 GLU A O 1
ATOM 2203 N N . GLN A 1 280 ? 13.803 -16.118 -17.285 1.00 94.50 280 GLN A N 1
ATOM 2204 C CA . GLN A 1 280 ? 13.103 -16.410 -16.025 1.00 94.50 280 GLN A CA 1
ATOM 2205 C C . GLN A 1 280 ? 11.966 -15.407 -15.759 1.00 94.50 280 GLN A C 1
ATOM 2207 O O . GLN A 1 280 ? 11.043 -15.308 -16.569 1.00 94.50 280 GLN A O 1
ATOM 2212 N N . ASP A 1 281 ? 12.018 -14.664 -14.651 1.00 95.88 281 ASP A N 1
ATOM 2213 C CA . ASP A 1 281 ? 10.982 -13.692 -14.310 1.00 95.88 281 ASP A CA 1
ATOM 2214 C C . ASP A 1 281 ? 11.178 -12.357 -15.034 1.00 95.88 281 ASP A C 1
ATOM 2216 O O . ASP A 1 281 ? 10.309 -11.498 -14.930 1.00 95.88 281 ASP A O 1
ATOM 2220 N N . ILE A 1 282 ? 12.276 -12.160 -15.775 1.00 96.75 282 ILE A N 1
ATOM 2221 C CA . ILE A 1 282 ? 12.558 -10.925 -16.517 1.00 96.75 282 ILE A CA 1
ATOM 2222 C C . ILE A 1 282 ? 12.039 -11.054 -17.950 1.00 96.75 282 ILE A C 1
ATOM 2224 O O . ILE A 1 282 ? 12.520 -11.871 -18.731 1.00 96.75 282 ILE A O 1
ATOM 2228 N N . SER A 1 283 ? 11.072 -10.210 -18.308 1.00 90.00 283 SER A N 1
ATOM 2229 C CA . SER A 1 283 ? 10.459 -10.174 -19.639 1.00 90.00 283 SER A CA 1
ATOM 2230 C C . SER A 1 283 ? 11.182 -9.231 -20.598 1.00 90.00 283 SER A C 1
ATOM 2232 O O . SER A 1 283 ? 11.234 -9.484 -21.800 1.00 90.00 283 SER A O 1
ATOM 2234 N N . ASN A 1 284 ? 11.7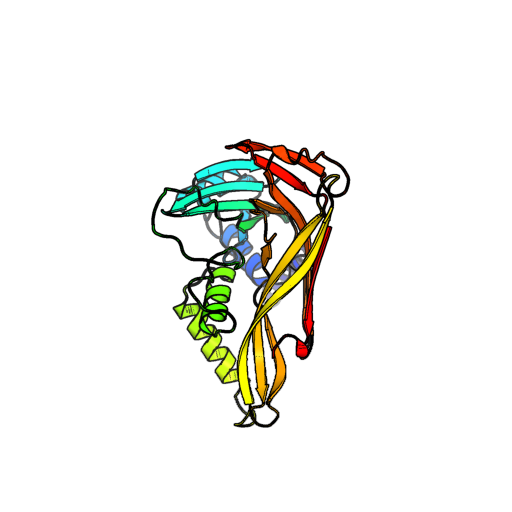38 -8.133 -20.081 1.00 90.44 284 ASN A N 1
ATOM 2235 C CA . ASN A 1 284 ? 12.387 -7.114 -20.893 1.00 90.44 284 ASN A CA 1
ATOM 2236 C C . ASN A 1 284 ? 13.476 -6.366 -20.115 1.00 90.44 284 ASN A C 1
ATOM 2238 O O . ASN A 1 284 ? 13.384 -6.186 -18.899 1.00 90.44 284 ASN A O 1
ATOM 2242 N N . ILE A 1 285 ? 14.478 -5.880 -20.848 1.00 89.69 285 ILE A N 1
ATOM 2243 C CA . ILE A 1 285 ? 15.550 -5.027 -20.335 1.00 89.69 285 ILE A CA 1
ATOM 2244 C C . ILE A 1 285 ? 15.647 -3.790 -21.219 1.00 89.69 285 ILE A C 1
ATOM 2246 O O . ILE A 1 285 ? 15.785 -3.901 -22.436 1.00 89.69 285 ILE A O 1
ATOM 2250 N N . SER A 1 286 ? 15.613 -2.606 -20.615 1.00 82.19 286 SER A N 1
ATOM 2251 C CA . SER A 1 286 ? 15.815 -1.343 -21.324 1.00 82.19 286 SER A CA 1
ATOM 2252 C C . SER A 1 286 ? 16.952 -0.529 -20.715 1.00 82.19 286 SER A C 1
ATOM 2254 O O . SER A 1 286 ? 17.306 -0.667 -19.541 1.00 82.19 286 SER A O 1
ATOM 2256 N N . ALA A 1 287 ? 17.580 0.301 -21.547 1.00 74.81 287 ALA A N 1
ATOM 2257 C CA . ALA A 1 287 ? 18.697 1.129 -21.120 1.00 74.81 287 ALA A CA 1
ATOM 2258 C C . ALA A 1 287 ? 18.240 2.195 -20.112 1.00 74.81 287 ALA A C 1
ATOM 2260 O O . ALA A 1 287 ? 17.206 2.839 -20.299 1.00 74.81 287 ALA A O 1
ATOM 2261 N N . ALA A 1 288 ? 19.054 2.422 -19.081 1.00 71.44 288 ALA A N 1
ATOM 2262 C CA . ALA A 1 288 ? 18.942 3.568 -18.191 1.00 71.44 288 ALA A CA 1
ATOM 2263 C C . ALA A 1 288 ? 20.264 4.356 -18.181 1.00 71.44 288 ALA A C 1
ATOM 2265 O O . ALA A 1 288 ? 21.296 3.913 -18.689 1.00 71.44 288 ALA A O 1
ATOM 2266 N N . SER A 1 289 ? 20.241 5.569 -17.635 1.00 71.31 289 SER A N 1
ATOM 2267 C CA . SER A 1 289 ? 21.444 6.395 -17.506 1.00 71.31 289 SER A CA 1
ATOM 2268 C C . SER A 1 289 ? 22.362 5.892 -16.389 1.00 71.31 289 SER A C 1
ATOM 2270 O O . SER A 1 289 ? 21.892 5.323 -15.407 1.00 71.31 289 SER A O 1
ATOM 2272 N N . GLY A 1 290 ? 23.662 6.186 -16.486 1.00 73.25 290 GLY A N 1
ATOM 2273 C CA . GLY A 1 290 ? 24.589 6.031 -15.358 1.00 73.25 290 GLY A CA 1
ATOM 2274 C C . GLY A 1 290 ? 24.976 4.587 -15.024 1.00 73.25 290 GLY A C 1
ATOM 2275 O O . GLY A 1 290 ? 25.172 4.278 -13.856 1.00 73.25 290 GLY A O 1
ATOM 2276 N N . GLY A 1 291 ? 25.079 3.704 -16.025 1.00 75.00 291 GLY A N 1
ATOM 2277 C CA . GLY A 1 291 ? 25.474 2.302 -15.808 1.00 75.00 291 GLY A CA 1
ATOM 2278 C C . GLY A 1 291 ? 24.365 1.430 -15.214 1.00 75.00 291 GLY A C 1
ATOM 2279 O O . GLY A 1 291 ? 24.639 0.389 -14.623 1.00 75.00 291 GLY A O 1
ATOM 2280 N N . MET A 1 292 ? 23.112 1.859 -15.358 1.00 82.06 292 MET A N 1
ATOM 2281 C CA . MET A 1 292 ? 21.934 1.131 -14.902 1.00 82.06 292 MET A CA 1
ATOM 2282 C C . MET A 1 292 ? 21.138 0.598 -16.095 1.00 82.06 292 MET A C 1
ATOM 2284 O O . MET A 1 292 ? 21.220 1.113 -17.212 1.00 82.06 292 MET A O 1
ATOM 2288 N N . VAL A 1 293 ? 20.318 -0.411 -15.839 1.00 81.38 293 VAL A N 1
ATOM 2289 C CA . VAL A 1 293 ? 19.276 -0.903 -16.741 1.00 81.38 293 VAL A CA 1
ATOM 2290 C C . VAL A 1 293 ? 17.954 -0.970 -15.992 1.00 81.38 293 VAL A C 1
ATOM 2292 O O . VAL A 1 293 ? 17.935 -1.178 -14.778 1.00 81.38 293 VAL A O 1
ATOM 2295 N N . TYR A 1 294 ? 16.849 -0.812 -16.713 1.00 86.69 294 TYR A N 1
ATOM 2296 C CA . TYR A 1 294 ? 15.532 -1.147 -16.190 1.00 86.69 294 TYR A CA 1
ATOM 2297 C C . TYR A 1 294 ? 15.195 -2.584 -16.557 1.00 86.69 294 TYR A C 1
ATOM 2299 O O . TYR A 1 294 ? 15.197 -2.953 -17.731 1.00 86.69 294 TYR A O 1
ATOM 2307 N N . LEU A 1 295 ? 14.890 -3.381 -15.542 1.00 89.12 295 LEU A N 1
ATOM 2308 C CA . LEU A 1 295 ? 14.395 -4.740 -15.676 1.00 89.12 295 LEU A CA 1
ATOM 2309 C C . LEU A 1 295 ? 12.881 -4.703 -15.525 1.00 89.12 295 LEU A C 1
ATOM 2311 O O . LEU A 1 295 ? 12.376 -4.141 -14.557 1.00 89.12 295 LEU A O 1
ATOM 2315 N N . THR A 1 296 ? 12.167 -5.271 -16.490 1.00 90.12 296 THR A N 1
ATOM 2316 C CA . THR A 1 296 ? 10.711 -5.440 -16.446 1.00 90.12 296 THR A CA 1
ATOM 2317 C C . THR A 1 296 ? 10.412 -6.911 -16.229 1.00 90.12 296 THR A C 1
ATOM 2319 O O . THR A 1 296 ? 10.972 -7.758 -16.926 1.00 90.12 296 THR A O 1
ATOM 2322 N N . THR A 1 297 ? 9.550 -7.227 -15.269 1.00 94.12 297 THR A N 1
ATOM 2323 C CA . THR A 1 297 ? 9.208 -8.618 -14.968 1.00 94.12 297 THR A CA 1
ATOM 2324 C C . THR A 1 297 ? 8.118 -9.168 -15.890 1.00 94.12 297 THR A C 1
ATOM 2326 O O . THR A 1 297 ? 7.425 -8.430 -16.594 1.00 94.12 297 THR A O 1
ATOM 2329 N N . ASN A 1 298 ? 7.923 -10.483 -15.879 1.00 90.94 298 ASN A N 1
ATOM 2330 C CA . ASN A 1 298 ? 6.622 -11.076 -16.173 1.00 90.94 298 ASN A CA 1
ATOM 2331 C C . ASN A 1 298 ? 5.613 -10.667 -15.086 1.00 90.94 298 ASN A C 1
ATOM 2333 O O . ASN A 1 298 ? 5.988 -10.195 -14.009 1.00 90.94 298 ASN A O 1
ATOM 2337 N N . SER A 1 299 ? 4.320 -10.836 -15.358 1.00 90.94 299 SER A N 1
ATOM 2338 C CA . SER A 1 299 ? 3.303 -10.599 -14.333 1.00 90.94 299 SER A CA 1
ATOM 2339 C C . SER A 1 299 ? 3.454 -11.623 -13.207 1.00 90.94 299 SER A C 1
ATOM 2341 O O . SER A 1 299 ? 3.461 -12.825 -13.471 1.00 90.94 299 SER A O 1
ATOM 2343 N N . ASN A 1 300 ? 3.581 -11.153 -11.965 1.00 92.94 300 ASN A N 1
ATOM 2344 C CA . ASN A 1 300 ? 3.689 -12.003 -10.784 1.00 92.94 300 ASN A CA 1
ATOM 2345 C C . ASN A 1 300 ? 2.736 -11.525 -9.680 1.00 92.94 300 ASN A C 1
ATOM 2347 O O . ASN A 1 300 ? 2.339 -10.360 -9.651 1.00 92.94 300 ASN A O 1
ATOM 2351 N N . THR A 1 301 ? 2.338 -12.433 -8.788 1.00 95.19 301 THR A N 1
ATOM 2352 C CA . THR A 1 301 ? 1.435 -12.125 -7.673 1.00 95.19 301 THR A CA 1
ATOM 2353 C C . THR A 1 301 ? 2.214 -11.985 -6.379 1.00 95.19 301 THR A C 1
ATOM 2355 O O . THR A 1 301 ? 2.777 -12.957 -5.884 1.00 95.19 301 THR A O 1
ATOM 2358 N N . TYR A 1 302 ? 2.187 -10.783 -5.814 1.00 95.88 302 TYR A N 1
ATOM 2359 C CA . TYR A 1 302 ? 2.792 -10.471 -4.523 1.00 95.88 302 TYR A CA 1
ATOM 2360 C C . TYR A 1 302 ? 1.733 -10.548 -3.433 1.00 95.88 302 TYR A C 1
ATOM 2362 O O . TYR A 1 302 ? 0.605 -10.087 -3.638 1.00 95.88 302 TYR A O 1
ATOM 2370 N N . VAL A 1 303 ? 2.070 -11.162 -2.299 1.00 97.69 303 VAL A N 1
ATOM 2371 C CA . VAL A 1 303 ? 1.111 -11.439 -1.222 1.00 97.69 303 VAL A CA 1
ATOM 2372 C C . VAL A 1 303 ? 1.676 -11.017 0.126 1.00 97.69 303 VAL A C 1
ATOM 2374 O O . VAL A 1 303 ? 2.706 -11.515 0.563 1.00 97.69 303 VAL A O 1
ATOM 2377 N N . LEU A 1 304 ? 0.934 -10.167 0.826 1.00 97.06 304 LEU A N 1
ATOM 2378 C CA . LEU A 1 304 ? 1.161 -9.798 2.213 1.00 97.06 304 LEU A CA 1
ATOM 2379 C C . LEU A 1 304 ? 0.110 -10.470 3.096 1.00 97.06 304 LEU A C 1
ATOM 2381 O O . LEU A 1 304 ? -1.087 -10.227 2.940 1.00 97.06 304 LEU A O 1
ATOM 2385 N N . ASN A 1 305 ? 0.567 -11.280 4.047 1.00 98.12 305 ASN A N 1
ATOM 2386 C CA . ASN A 1 305 ? -0.279 -11.857 5.087 1.00 98.12 305 ASN A CA 1
ATOM 2387 C C . ASN A 1 305 ? 0.051 -11.208 6.432 1.00 98.12 305 ASN A C 1
ATOM 2389 O O . ASN A 1 305 ? 1.220 -11.173 6.830 1.00 98.12 305 ASN A O 1
ATOM 2393 N N . ILE A 1 306 ? -0.978 -10.729 7.122 1.00 97.94 306 ILE A N 1
ATOM 2394 C CA . ILE A 1 306 ? -0.882 -10.106 8.442 1.00 97.94 306 ILE A CA 1
ATOM 2395 C C . ILE A 1 306 ? -1.795 -10.866 9.390 1.00 97.94 306 ILE A C 1
ATOM 2397 O O . ILE A 1 306 ? -2.972 -11.060 9.094 1.00 97.94 306 ILE A O 1
ATOM 2401 N N . GLU A 1 307 ? -1.269 -11.267 10.533 1.00 97.88 307 GLU A N 1
ATOM 2402 C CA . GLU A 1 307 ? -2.027 -11.840 11.639 1.00 97.88 307 GLU A CA 1
ATOM 2403 C C . GLU A 1 307 ? -1.858 -10.974 12.891 1.00 97.88 307 GLU A C 1
ATOM 2405 O O . GLU A 1 307 ? -0.958 -10.141 12.964 1.00 97.88 307 GLU A O 1
ATOM 2410 N N . LEU A 1 308 ? -2.683 -11.190 13.919 1.00 97.38 308 LEU A N 1
ATOM 2411 C CA . LEU A 1 308 ? -2.530 -10.493 15.206 1.00 97.38 308 LEU A CA 1
ATOM 2412 C C . LEU A 1 308 ? -1.106 -10.601 15.785 1.00 97.38 308 LEU A C 1
ATOM 2414 O O . LEU A 1 308 ? -0.631 -9.665 16.419 1.00 97.38 308 LEU A O 1
ATOM 2418 N N . ALA A 1 309 ? -0.407 -11.713 15.540 1.00 97.38 309 ALA A N 1
ATOM 2419 C CA . ALA A 1 309 ? 0.975 -11.907 15.975 1.00 97.38 309 ALA A CA 1
ATOM 2420 C C . ALA A 1 309 ? 1.971 -10.913 15.345 1.00 97.38 309 ALA A C 1
ATOM 2422 O O . ALA A 1 309 ? 3.007 -10.639 15.942 1.00 97.38 309 ALA A O 1
ATOM 2423 N N . ASP A 1 310 ? 1.650 -10.337 14.185 1.00 96.62 310 ASP A N 1
ATOM 2424 C CA . ASP A 1 310 ? 2.479 -9.322 13.528 1.00 96.62 310 ASP A CA 1
ATOM 2425 C C . ASP A 1 310 ? 2.307 -7.917 14.153 1.00 96.62 310 ASP A C 1
ATOM 2427 O O . ASP A 1 310 ? 3.009 -6.982 13.770 1.00 96.62 310 ASP A O 1
ATOM 2431 N N . LEU A 1 311 ? 1.368 -7.743 15.096 1.00 97.19 311 LEU A N 1
ATOM 2432 C CA . LEU A 1 311 ? 0.967 -6.440 15.654 1.00 97.19 311 LEU A CA 1
ATOM 2433 C C . LEU A 1 311 ? 1.472 -6.184 17.081 1.00 97.19 311 LEU A C 1
ATOM 2435 O O . LEU A 1 311 ? 1.020 -5.234 17.724 1.00 97.19 311 LEU A O 1
ATOM 2439 N N . TYR A 1 312 ? 2.372 -7.030 17.581 1.00 91.56 312 TYR A N 1
ATOM 2440 C CA . TYR A 1 312 ? 3.033 -6.832 18.873 1.00 91.56 312 TYR A CA 1
ATOM 2441 C C . TYR A 1 312 ? 4.084 -5.709 18.847 1.00 91.56 312 TYR A C 1
ATOM 2443 O O . TYR A 1 312 ? 4.643 -5.380 17.768 1.00 91.56 312 TYR A O 1
#

Foldseek 3Di:
DVVVVVVVVVVVVVVVVQQVVLQPPPPHRVLVVVLVVCQVVDPDQWGDSAPFKIKHWPVSDCVSVQVVVVVVQWAWDDDDPQWTKTWHDDPPWIWIKIKHWDCRDPTMIMIGIDTFDIDRPDDDDDDDDDDDDDDDDLVVPDFFDPQSQLVLVCVLRVHDSVVSVVVVVVVQVVVCVPPDPQKHKTKGKFKDFFDWQDWPQDIFTKIKIWMWIFIAGNVVRFTFFTDDIRQIDIDTRVWAWRGWAWDGWDWDDDRFKIKTKTFTKTKIKDAVVSVTDCDDQFPDWADDPDRIIITIGDTDMTIDMDGRVSSD

Secondary structure (DSSP, 8-state):
-HHHHHHHHHHHHHHHHHHHHHHTSSS--HHHHHHHHHHHHS--SSEE-SSSEEEEEGGGHHHHHHHHHHHTT-EEEEEETTEEEEEEEETTEEEEEEEEEEEEETTEEEEEEEEEEEE------S--------SSSGGGS-TT-HHHHHHHHHHHHT--HHHHHHHHHHHHHHHTTTS-TTEEEEEEEEEEEEEEEE-SS-EEEEEEEEEEEEEEETTTTEEEEEEEEPPPEEEBTTB-EEEEEE---EEEE-SSEEEEEEEEEEEEEEEGGG---S-TTEEEEEE-SSSEEEEEEPPEEEEEEEEGGGG-

pLDDT: mean 78.96, std 17.4, range [24.52, 98.38]